Protein 4OTK (pdb70)

CATH classification: 3.20.20.100

GO terms:
  GO:0005886 plasma membrane (C, HDA)

Solvent-accessible surface area: 11216 Å² total; per-residue (Å²): 127,71,34,16,82,65,50,88,6,61,44,152,71,78,0,16,20,0,0,0,5,0,16,136,16,58,74,84,86,0,52,151,2,0,39,14,0,7,144,64,4,0,27,0,0,3,0,0,104,41,52,63,2,3,45,1,0,9,110,3,15,90,88,38,79,29,55,51,120,107,6,10,0,0,0,2,1,1,6,71,21,3,14,105,84,120,0,22,90,13,0,105,43,1,15,118,90,2,67,27,130,16,0,16,0,1,0,0,17,15,0,0,50,95,59,54,101,18,35,84,0,0,17,0,0,34,81,1,75,68,102,36,40,0,84,0,2,0,0,1,7,1,33,28,59,14,0,70,59,0,44,99,122,27,176,25,38,0,2,0,0,5,3,4,0,0,0,23,18,16,28,60,149,30,41,123,20,0,71,152,48,85,6,16,10,0,0,30,1,0,33,0,78,28,143,2,66,116,28,106,40,0,49,71,7,4,88,123,45,129,54,44,35,12,12,0,0,0,34,4,0,20,52,52,52,3,0,0,5,3,64,4,6,144,66,131,94,2,54,24,10,9,69,0,71,96,27,112,4,48,76,120,34,33,105,42,0,30,64,31,73,98,52,36,96,24,85,88,58,14,115,88,51,47,27,77

Secondary structure (DSSP, 8-state):
--SS-EEE-TTS-EEESEEEE-TT--HHHHHHHHHHHHHTT--EEE--GGGT-HHHHHHHHHHS---GGG-EEEEEE-GGG-SHHHHHHHHHHHHHHHT-S-EEEEEES---TTT--HHHHHHHHHHHHHTTSEEEEEEES--HHHHHHHHHHHS---SEEEEE-BTTB--HHHHHHHHHTTPEEEEE-TTGGGTTTT-HHHHHHHHHHT--HHHHHHHHHHHTT-EEEEES--HHHHHHHH--SS----HHHHHHHHTT------S--TTT----

B-factor: mean 22.07, std 9.58, range [9.58, 72.37]

Nearest PDB structures (foldseek):
  4otk-assembly1_A  TM=1.004E+00  e=1.786E-56  Mycobacterium tuberculosis
  2wzm-assembly2_B  TM=9.881E-01  e=1.096E-42  Mycolicibacterium smegmatis MC2 155
  2wzt-assembly1_B  TM=9.844E-01  e=6.569E-40  Mycolicibacterium smegmatis MC2 155
  3wbx-assembly2_B  TM=9.662E-01  e=3.160E-32  Gluconobacter oxydans 621H
  3o0k-assembly1_A  TM=9.705E-01  e=2.990E-31  Brucella abortus 2308

Structure (mmCIF, N/CA/C/O backbone):
data_4OTK
#
_entry.id   4OTK
#
_cell.length_a   86.270
_cell.length_b   86.270
_cell.length_c   86.290
_cell.angle_alpha   90.00
_cell.angle_beta   90.00
_cell.angle_gamma   120.00
#
_symmetry.space_group_name_H-M   'P 32 2 1'
#
loop_
_entity.id
_entity.type
_entity.pdbx_description
1 polymer 'Mycobacterial Enzyme Rv2971'
2 non-polymer 'MALONATE ION'
3 non-polymer 'CHLORIDE ION'
4 water water
#
loop_
_atom_site.group_PDB
_atom_site.id
_atom_site.type_symbol
_atom_site.label_atom_id
_atom_site.label_alt_id
_atom_site.label_comp_id
_atom_site.label_asym_id
_atom_site.label_entity_id
_atom_site.label_seq_id
_atom_site.pdbx_PDB_ins_code
_atom_site.Cartn_x
_atom_site.Cartn_y
_atom_site.Cartn_z
_atom_site.occupancy
_atom_site.B_iso_or_equiv
_atom_site.auth_seq_id
_atom_site.auth_comp_id
_atom_site.auth_asym_id
_atom_site.auth_atom_id
_atom_site.pdbx_PDB_model_num
ATOM 1 N N . ALA A 1 43 ? 51.585 -12.757 -17.851 1.00 50.29 7 ALA A N 1
ATOM 2 C CA . ALA A 1 43 ? 51.146 -11.494 -18.433 1.00 48.50 7 ALA A CA 1
ATOM 3 C C . ALA A 1 43 ? 49.937 -10.938 -17.684 1.00 40.06 7 ALA A C 1
ATOM 4 O O . ALA A 1 43 ? 49.088 -11.695 -17.205 1.00 35.33 7 ALA A O 1
ATOM 6 N N . ALA A 1 44 ? 49.869 -9.612 -17.598 1.00 45.04 8 ALA A N 1
ATOM 7 C CA . ALA A 1 44 ? 48.825 -8.919 -16.846 1.00 32.46 8 ALA A CA 1
ATOM 8 C C . ALA A 1 44 ? 47.441 -9.114 -17.466 1.00 33.86 8 ALA A C 1
ATOM 9 O O . ALA A 1 44 ? 47.302 -9.185 -18.684 1.00 36.66 8 ALA A O 1
ATOM 11 N N . ALA A 1 45 ? 46.417 -9.179 -16.619 1.00 29.62 9 ALA A N 1
ATOM 12 C CA . ALA A 1 45 ? 45.068 -9.523 -17.069 1.00 33.85 9 ALA A CA 1
ATOM 13 C C . ALA A 1 45 ? 44.125 -8.321 -17.144 1.00 36.39 9 ALA A C 1
ATOM 14 O O . ALA A 1 45 ? 42.951 -8.470 -17.490 1.00 35.09 9 ALA A O 1
ATOM 16 N N . ALA A 1 46 ? 44.636 -7.137 -16.817 1.00 27.33 10 ALA A N 1
ATOM 17 C CA . ALA A 1 46 ? 43.839 -5.917 -16.851 1.00 20.56 10 ALA A CA 1
ATOM 18 C C . ALA A 1 46 ? 44.690 -4.752 -17.331 1.00 22.19 10 ALA A C 1
ATOM 19 O O . ALA A 1 46 ? 45.878 -4.682 -17.008 1.00 25.39 10 ALA A O 1
ATOM 21 N N . PRO A 1 47 ? 44.081 -3.820 -18.076 1.00 21.13 11 PRO A N 1
ATOM 22 C CA . PRO A 1 47 ? 44.802 -2.608 -18.476 1.00 24.64 11 PRO A CA 1
ATOM 23 C C . PRO A 1 47 ? 45.017 -1.687 -17.288 1.00 22.02 11 PRO A C 1
ATOM 24 O O . PRO A 1 47 ? 44.502 -1.939 -16.195 1.00 21.34 11 PRO A O 1
ATOM 28 N N . SER A 1 48 ? 45.782 -0.625 -17.505 1.00 25.59 12 SER A N 1
ATOM 29 C CA . SER A 1 48 ? 46.085 0.317 -16.437 1.00 21.38 12 SER A CA 1
ATOM 30 C C . SER A 1 48 ? 45.571 1.710 -16.772 1.00 22.32 12 SER A C 1
ATOM 31 O O . SER A 1 48 ? 45.361 2.047 -17.942 1.00 27.82 12 SER A O 1
ATOM 34 N N . ILE A 1 49 ? 45.370 2.507 -15.733 1.00 24.57 13 ILE A N 1
ATOM 35 C CA . ILE A 1 49 ? 44.982 3.904 -15.867 1.00 22.92 13 ILE A CA 1
ATOM 36 C C . ILE A 1 49 ? 46.157 4.748 -15.369 1.00 22.52 13 ILE A C 1
ATOM 37 O O . ILE A 1 49 ? 46.923 4.304 -14.511 1.00 26.39 13 ILE A O 1
ATOM 42 N N . THR A 1 50 ? 46.314 5.951 -15.910 1.00 23.47 14 THR A N 1
ATOM 43 C CA . THR A 1 50 ? 47.428 6.809 -15.512 1.00 20.61 14 THR A CA 1
ATOM 44 C C . THR A 1 50 ? 47.000 7.784 -14.422 1.00 22.73 14 THR A C 1
ATOM 45 O O . THR A 1 50 ? 45.991 8.469 -14.560 1.00 25.55 14 THR A O 1
ATOM 49 N N . LEU A 1 51 ? 47.770 7.827 -13.334 1.00 18.62 15 LEU A N 1
ATOM 50 C CA . LEU A 1 51 ? 47.471 8.702 -12.200 1.00 19.01 15 LEU A CA 1
ATOM 51 C C . LEU A 1 51 ? 48.003 10.108 -12.445 1.00 18.76 15 LEU A C 1
ATOM 52 O O . LEU A 1 51 ? 48.785 10.334 -13.376 1.00 23.23 15 LEU A O 1
ATOM 57 N N . ASN A 1 52 ? 47.596 11.056 -11.604 1.00 18.96 16 ASN A N 1
ATOM 58 C CA . ASN A 1 52 ? 48.013 12.443 -11.801 1.00 20.61 16 ASN A CA 1
ATOM 59 C C . ASN A 1 52 ? 49.487 12.707 -11.467 1.00 25.34 16 ASN A C 1
ATOM 60 O O . ASN A 1 52 ? 49.993 13.801 -11.733 1.00 25.68 16 ASN A O 1
ATOM 65 N N . ASP A 1 53 ? 50.181 11.710 -10.920 1.00 20.31 17 ASP A N 1
ATOM 66 C CA . ASP A 1 53 ? 51.630 11.811 -10.712 1.00 21.32 17 ASP A CA 1
ATOM 67 C C . ASP A 1 53 ? 52.419 11.017 -11.759 1.00 24.50 17 ASP A C 1
ATOM 68 O O . ASP A 1 53 ? 53.619 10.787 -11.598 1.00 25.88 17 ASP A O 1
ATOM 73 N N . GLU A 1 54 ? 51.713 10.601 -12.811 1.00 22.12 18 GLU A N 1
ATOM 74 C CA . GLU A 1 54 ? 52.247 9.876 -13.973 1.00 24.20 18 GLU A CA 1
ATOM 75 C C . GLU A 1 54 ? 52.547 8.391 -13.727 1.00 23.90 18 GLU A C 1
ATOM 76 O O . GLU A 1 54 ? 52.931 7.675 -14.661 1.00 24.96 18 GLU A O 1
ATOM 82 N N . HIS A 1 55 ? 52.353 7.909 -12.499 1.00 23.08 19 HIS A N 1
ATOM 83 C CA . HIS A 1 55 ? 52.402 6.469 -12.273 1.00 20.75 19 HIS A CA 1
ATOM 84 C C . HIS A 1 55 ? 51.169 5.814 -12.888 1.00 22.64 19 HIS A C 1
ATOM 85 O O . HIS A 1 55 ? 50.150 6.473 -13.103 1.00 24.41 19 HIS A O 1
ATOM 92 N N . THR A 1 56 ? 51.265 4.524 -13.195 1.00 20.35 20 THR A N 1
ATOM 93 C CA . THR A 1 56 ? 50.128 3.799 -13.754 1.00 18.45 20 THR A CA 1
ATOM 94 C C . THR A 1 56 ? 49.611 2.775 -12.746 1.00 20.70 20 THR A C 1
ATOM 95 O O . THR A 1 56 ? 50.370 2.264 -11.923 1.00 20.04 20 THR A O 1
ATOM 99 N N . MET A 1 57 ? 48.314 2.482 -12.815 1.00 18.33 21 MET A N 1
ATOM 100 C CA . MET A 1 57 ? 47.669 1.578 -11.859 1.00 15.58 21 MET A CA 1
ATOM 101 C C . MET A 1 57 ? 46.701 0.667 -12.588 1.00 16.65 21 MET A C 1
ATOM 102 O O . MET A 1 57 ? 45.896 1.146 -13.374 1.00 18.65 21 MET A O 1
ATOM 107 N N . PRO A 1 58 ? 46.760 -0.645 -12.320 1.00 16.11 22 PRO A N 1
ATOM 108 C CA . PRO A 1 58 ? 45.792 -1.555 -12.950 1.00 17.27 22 PRO A CA 1
ATOM 109 C C . PRO A 1 58 ? 44.350 -1.174 -12.604 1.00 17.24 22 PRO A C 1
ATOM 110 O O . PRO A 1 58 ? 44.069 -0.824 -11.458 1.00 17.03 22 PRO A O 1
ATOM 114 N N . VAL A 1 59 ? 43.447 -1.255 -13.577 1.00 17.74 23 VAL A N 1
ATOM 115 C CA A VAL A 1 59 ? 42.069 -0.826 -13.389 0.19 17.65 23 VAL A CA 1
ATOM 116 C CA B VAL A 1 59 ? 42.069 -0.819 -13.357 0.81 16.79 23 VAL A CA 1
ATOM 117 C C . VAL A 1 59 ? 41.254 -1.852 -12.596 1.00 18.15 23 VAL A C 1
ATOM 118 O O . VAL A 1 59 ? 40.140 -1.572 -12.172 1.00 18.39 23 VAL A O 1
ATOM 125 N N . LEU A 1 60 ? 41.817 -3.045 -12.410 1.00 15.06 24 LEU A N 1
ATOM 126 C CA . LEU A 1 60 ? 41.138 -4.094 -11.654 1.00 14.15 24 LEU A CA 1
ATOM 127 C C . LEU A 1 60 ? 42.156 -4.799 -10.789 1.00 16.14 24 LEU A C 1
ATOM 128 O O . LEU A 1 60 ? 43.251 -5.117 -11.260 1.00 17.09 24 LEU A O 1
ATOM 133 N N . GLY A 1 61 ? 41.795 -5.057 -9.535 1.00 15.42 25 GLY A N 1
ATOM 134 C CA . GLY A 1 61 ? 42.715 -5.694 -8.609 1.00 15.03 25 GLY A CA 1
ATOM 135 C C . GLY A 1 61 ? 41.990 -6.480 -7.537 1.00 15.34 25 GLY A C 1
ATOM 136 O O . GLY A 1 61 ? 40.767 -6.541 -7.531 1.00 15.39 25 GLY A O 1
ATOM 137 N N . LEU A 1 62 ? 42.760 -7.063 -6.622 1.00 12.92 26 LEU A N 1
ATOM 138 C CA . LEU A 1 62 ? 42.222 -7.895 -5.552 1.00 12.73 26 LEU A CA 1
ATOM 139 C C . LEU A 1 62 ? 42.369 -7.226 -4.202 1.00 13.52 26 LEU A C 1
ATOM 140 O O . LEU A 1 62 ? 43.482 -6.862 -3.832 1.00 14.08 26 LEU A O 1
ATOM 145 N N . GLY A 1 63 ? 41.270 -7.085 -3.459 1.00 13.77 27 GLY A N 1
ATOM 146 C CA . GLY A 1 63 ? 41.350 -6.634 -2.072 1.00 13.36 27 GLY A CA 1
ATOM 147 C C . GLY A 1 63 ? 41.309 -7.834 -1.151 1.00 14.02 27 GLY A C 1
ATOM 148 O O . GLY A 1 63 ? 40.741 -8.862 -1.518 1.00 13.01 27 GLY A O 1
ATOM 149 N N . VAL A 1 64 ? 41.909 -7.721 0.034 1.00 13.31 28 VAL A N 1
ATOM 150 C CA . VAL A 1 64 ? 41.913 -8.849 0.969 1.00 11.02 28 VAL A CA 1
ATOM 151 C C . VAL A 1 64 ? 41.298 -8.500 2.333 1.00 12.06 28 VAL A C 1
ATOM 152 O O . VAL A 1 64 ? 41.653 -9.099 3.355 1.00 13.64 28 VAL A O 1
ATOM 156 N N . ALA A 1 65 ? 40.353 -7.562 2.350 1.00 12.49 29 ALA A N 1
ATOM 157 C CA . ALA A 1 65 ? 39.626 -7.267 3.588 1.00 13.45 29 ALA A CA 1
ATOM 158 C C . ALA A 1 65 ? 38.998 -8.523 4.206 1.00 15.51 29 ALA A C 1
ATOM 159 O O . ALA A 1 65 ? 38.401 -9.359 3.512 1.00 14.28 29 ALA A O 1
ATOM 161 N N . GLU A 1 66 ? 39.129 -8.626 5.526 1.00 13.78 30 GLU A N 1
ATOM 162 C CA . GLU A 1 66 ? 38.475 -9.654 6.341 1.00 13.10 30 GLU A CA 1
ATOM 163 C C . GLU A 1 66 ? 38.848 -11.096 5.999 1.00 16.91 30 GLU A C 1
ATOM 164 O O . GLU A 1 66 ? 38.143 -12.022 6.392 1.00 22.58 30 GLU A O 1
ATOM 170 N N . LEU A 1 67 ? 39.966 -11.288 5.305 1.00 15.20 31 LEU A N 1
ATOM 171 C CA . LEU A 1 67 ? 40.477 -12.631 5.062 1.00 15.33 31 LEU A CA 1
ATOM 172 C C . LEU A 1 67 ? 41.474 -13.043 6.137 1.00 19.30 31 LEU A C 1
ATOM 173 O O . LEU A 1 67 ? 42.317 -12.238 6.553 1.00 16.56 31 LEU A O 1
ATOM 178 N N . SER A 1 68 ? 41.391 -14.300 6.561 1.00 16.12 32 SER A N 1
ATOM 179 C CA . SER A 1 68 ? 42.378 -14.862 7.490 1.00 15.70 32 SER A CA 1
ATOM 180 C C . SER A 1 68 ? 43.751 -14.889 6.833 1.00 16.57 32 SER A C 1
ATOM 181 O O . SER A 1 68 ? 43.871 -14.681 5.628 1.00 15.01 32 SER A O 1
ATOM 184 N N . ASP A 1 69 ? 44.795 -15.142 7.612 1.00 15.54 33 ASP A N 1
ATOM 185 C CA . ASP A 1 69 ? 46.126 -15.204 7.016 1.00 14.78 33 ASP A CA 1
ATOM 186 C C . ASP A 1 69 ? 46.211 -16.258 5.908 1.00 16.31 33 ASP A C 1
ATOM 187 O O . ASP A 1 69 ? 46.710 -15.962 4.824 1.00 16.17 33 ASP A O 1
ATOM 192 N N . ASP A 1 70 ? 45.719 -17.469 6.170 1.00 16.08 34 ASP A N 1
ATOM 193 C CA A ASP A 1 70 ? 45.766 -18.540 5.173 0.53 16.40 34 ASP A CA 1
ATOM 194 C CA B ASP A 1 70 ? 45.770 -18.537 5.173 0.47 16.48 34 ASP A CA 1
ATOM 195 C C . ASP A 1 70 ? 44.915 -18.193 3.953 1.00 16.97 34 ASP A C 1
ATOM 196 O O . ASP A 1 70 ? 45.319 -18.435 2.813 1.00 16.52 34 ASP A O 1
ATOM 205 N N . GLU A 1 71 ? 43.734 -17.628 4.196 1.00 14.85 35 GLU A N 1
ATOM 206 C CA . GLU A 1 71 ? 42.848 -17.206 3.114 1.00 14.76 35 GLU A CA 1
ATOM 207 C C . GLU A 1 71 ? 43.505 -16.135 2.261 1.00 16.94 35 GLU A C 1
ATOM 208 O O . GLU A 1 71 ? 43.401 -16.140 1.028 1.00 15.45 35 GLU A O 1
ATOM 214 N N . THR A 1 72 ? 44.191 -15.213 2.924 1.00 12.97 36 THR A N 1
ATOM 215 C CA . THR A 1 72 ? 44.868 -14.116 2.238 1.00 13.96 36 THR A CA 1
ATOM 216 C C . THR A 1 72 ? 45.955 -14.640 1.311 1.00 14.06 36 THR A C 1
ATOM 217 O O . THR A 1 72 ? 46.033 -14.241 0.142 1.00 15.22 36 THR A O 1
ATOM 221 N N . GLU A 1 73 ? 46.808 -15.518 1.826 1.00 14.22 37 GLU A N 1
ATOM 222 C CA . GLU A 1 73 ? 47.853 -16.093 0.984 1.00 15.94 37 GLU A CA 1
ATOM 223 C C . GLU A 1 73 ? 47.248 -16.793 -0.221 1.00 16.60 37 GLU A C 1
ATOM 224 O O . GLU A 1 73 ? 47.721 -16.634 -1.338 1.00 16.54 37 GLU A O 1
ATOM 230 N N . ARG A 1 74 ? 46.204 -17.584 0.009 1.00 14.80 38 ARG A N 1
ATOM 231 C CA . ARG A 1 74 ? 45.605 -18.349 -1.078 1.00 14.48 38 ARG A CA 1
ATOM 232 C C . ARG A 1 74 ? 44.923 -17.458 -2.113 1.00 17.34 38 ARG A C 1
ATOM 233 O O . ARG A 1 74 ? 45.007 -17.718 -3.320 1.00 16.64 38 ARG A O 1
ATOM 241 N N . ALA A 1 75 ? 44.242 -16.416 -1.646 1.00 13.10 39 ALA A N 1
ATOM 242 C CA . ALA A 1 75 ? 43.559 -15.503 -2.558 1.00 12.38 39 ALA A CA 1
ATOM 243 C C . ALA A 1 75 ? 44.556 -14.720 -3.408 1.00 13.86 39 ALA A C 1
ATOM 244 O O . ALA A 1 75 ? 44.360 -14.558 -4.615 1.00 15.70 39 ALA A O 1
ATOM 246 N N . VAL A 1 76 ? 45.614 -14.213 -2.777 1.00 14.53 40 VAL A N 1
ATOM 247 C CA . VAL A 1 76 ? 46.627 -13.462 -3.513 1.00 15.09 40 VAL A CA 1
ATOM 248 C C . VAL A 1 76 ? 47.339 -14.363 -4.520 1.00 15.16 40 VAL A C 1
ATOM 249 O O . VAL A 1 76 ? 47.517 -13.994 -5.682 1.00 16.58 40 VAL A O 1
ATOM 253 N N . SER A 1 77 ? 47.725 -15.562 -4.093 1.00 14.24 41 SER A N 1
ATOM 254 C CA A SER A 1 77 ? 48.393 -16.487 -4.994 0.58 16.21 41 SER A CA 1
ATOM 255 C CA B SER A 1 77 ? 48.387 -16.506 -4.985 0.42 16.71 41 SER A CA 1
ATOM 256 C C . SER A 1 77 ? 47.530 -16.809 -6.209 1.00 17.35 41 SER A C 1
ATOM 257 O O . SER A 1 77 ? 48.015 -16.795 -7.341 1.00 18.50 41 SER A O 1
ATOM 262 N N . ALA A 1 78 ? 46.253 -17.088 -5.973 1.00 13.39 42 ALA A N 1
ATOM 263 C CA . ALA A 1 78 ? 45.326 -17.409 -7.058 1.00 13.84 42 ALA A CA 1
ATOM 264 C C . ALA A 1 78 ? 45.172 -16.241 -8.030 1.00 18.55 42 ALA A C 1
ATOM 265 O O . ALA A 1 78 ? 45.131 -16.431 -9.251 1.00 20.28 42 ALA A O 1
ATOM 267 N N . ALA A 1 79 ? 45.087 -15.033 -7.481 1.00 16.01 43 ALA A N 1
ATOM 268 C CA . ALA A 1 79 ? 44.916 -13.841 -8.302 1.00 15.43 43 ALA A CA 1
ATOM 269 C C . ALA A 1 79 ? 46.148 -13.596 -9.164 1.00 17.23 43 ALA A C 1
ATOM 270 O O . ALA A 1 79 ? 46.032 -13.336 -10.358 1.00 17.66 43 ALA A O 1
ATOM 272 N N . LEU A 1 80 ? 47.326 -13.669 -8.555 1.00 17.36 44 LEU A N 1
ATOM 273 C CA . LEU A 1 80 ? 48.559 -13.432 -9.304 1.00 17.57 44 LEU A CA 1
ATOM 274 C C . LEU A 1 80 ? 48.712 -14.453 -10.426 1.00 21.21 44 LEU A C 1
ATOM 275 O O . LEU A 1 80 ? 49.189 -14.117 -11.512 1.00 20.04 44 LEU A O 1
ATOM 280 N N . GLU A 1 81 ? 48.290 -15.690 -10.164 1.00 17.62 45 GLU A N 1
ATOM 281 C CA . GLU A 1 81 ? 48.390 -16.764 -11.146 1.00 18.02 45 GLU A CA 1
ATOM 282 C C . GLU A 1 81 ? 47.572 -16.509 -12.403 1.00 25.70 45 GLU A C 1
ATOM 283 O O . GLU A 1 81 ? 47.960 -16.958 -13.484 1.00 29.69 45 GLU A O 1
ATOM 289 N N . ILE A 1 82 ? 46.444 -15.809 -12.290 1.00 21.33 46 ILE A N 1
ATOM 290 C CA . ILE A 1 82 ? 45.642 -15.575 -13.489 1.00 21.58 46 ILE A CA 1
ATOM 291 C C . ILE A 1 82 ? 45.852 -14.177 -14.061 1.00 23.55 46 ILE A C 1
ATOM 292 O O . ILE A 1 82 ? 45.149 -13.770 -14.982 1.00 24.85 46 ILE A O 1
ATOM 297 N N . GLY A 1 83 ? 46.834 -13.456 -13.528 1.00 18.53 47 GLY A N 1
ATOM 298 C CA . GLY A 1 83 ? 47.287 -12.227 -14.161 1.00 21.42 47 GLY A CA 1
ATOM 299 C C . GLY A 1 83 ? 46.917 -10.946 -13.444 1.00 20.52 47 GLY A C 1
ATOM 300 O O . GLY A 1 83 ? 47.205 -9.849 -13.935 1.00 20.21 47 GLY A O 1
ATOM 301 N N . CYS A 1 84 ? 46.269 -11.070 -12.292 1.00 16.53 48 CYS A N 1
ATOM 302 C CA . CYS A 1 84 ? 46.001 -9.902 -11.463 1.00 13.39 48 CYS A CA 1
ATOM 303 C C . CYS A 1 84 ? 47.331 -9.327 -11.002 1.00 18.53 48 CYS A C 1
ATOM 304 O O . CYS A 1 84 ? 48.235 -10.075 -10.616 1.00 18.79 48 CYS A O 1
ATOM 307 N N . ARG A 1 85 ? 47.468 -8.007 -11.059 1.00 17.47 49 ARG A N 1
ATOM 308 C CA . ARG A 1 85 ? 48.715 -7.388 -10.626 1.00 15.31 49 ARG A CA 1
ATOM 309 C C . ARG A 1 85 ? 48.537 -6.291 -9.579 1.00 20.65 49 ARG A C 1
ATOM 310 O O . ARG A 1 85 ? 49.525 -5.695 -9.152 1.00 25.04 49 ARG A O 1
ATOM 318 N N . LEU A 1 86 ? 47.301 -6.009 -9.171 1.00 15.83 50 LEU A N 1
ATOM 319 C CA . LEU A 1 86 ? 47.091 -5.072 -8.062 1.00 15.42 50 LEU A CA 1
ATOM 320 C C . LEU A 1 86 ? 46.571 -5.824 -6.854 1.00 14.80 50 LEU A C 1
ATOM 321 O O . LEU A 1 86 ? 45.603 -6.578 -6.941 1.00 15.86 50 LEU A O 1
ATOM 326 N N . ILE A 1 87 ? 47.230 -5.611 -5.723 1.00 12.52 51 ILE A N 1
ATOM 327 C CA . ILE A 1 87 ? 46.833 -6.227 -4.457 1.00 11.23 51 ILE A CA 1
ATOM 328 C C . ILE A 1 87 ? 46.589 -5.118 -3.464 1.00 13.25 51 ILE A C 1
ATOM 329 O O . ILE A 1 87 ? 47.447 -4.248 -3.301 1.00 13.93 51 ILE A O 1
ATOM 334 N N . ASP A 1 88 ? 45.439 -5.170 -2.790 1.00 12.09 52 ASP A N 1
ATOM 335 C CA . ASP A 1 88 ? 44.992 -4.082 -1.931 1.00 12.69 52 ASP A CA 1
ATOM 336 C C . ASP A 1 88 ? 44.790 -4.608 -0.511 1.00 13.36 52 ASP A C 1
ATOM 337 O O . ASP A 1 88 ? 43.941 -5.470 -0.285 1.00 13.62 52 ASP A O 1
ATOM 342 N N . THR A 1 89 ? 45.599 -4.118 0.432 1.00 11.41 53 THR A N 1
ATOM 343 C CA . THR A 1 89 ? 45.516 -4.560 1.827 1.00 12.17 53 THR A CA 1
ATOM 344 C C . THR A 1 89 ? 45.484 -3.313 2.728 1.00 12.27 53 THR A C 1
ATOM 345 O O . THR A 1 89 ? 45.214 -2.216 2.249 1.00 11.92 53 THR A O 1
ATOM 349 N N . ALA A 1 90 ? 45.712 -3.488 4.025 1.00 11.57 54 ALA A N 1
ATOM 350 C CA . ALA A 1 90 ? 45.620 -2.373 4.967 1.00 12.06 54 ALA A CA 1
ATOM 351 C C . ALA A 1 90 ? 46.210 -2.786 6.285 1.00 11.20 54 ALA A C 1
ATOM 352 O O . ALA A 1 90 ? 46.177 -3.969 6.620 1.00 11.85 54 ALA A O 1
ATOM 354 N N . TYR A 1 91 ? 46.702 -1.817 7.057 1.00 10.97 55 TYR A N 1
ATOM 355 C CA . TYR A 1 91 ? 47.036 -2.103 8.458 1.00 10.96 55 TYR A CA 1
ATOM 356 C C . TYR A 1 91 ? 45.860 -2.840 9.114 1.00 10.31 55 TYR A C 1
ATOM 357 O O . TYR A 1 91 ? 46.030 -3.858 9.799 1.00 11.42 55 TYR A O 1
ATOM 366 N N . ALA A 1 92 ? 44.654 -2.320 8.897 1.00 11.44 56 ALA A N 1
ATOM 367 C CA . ALA A 1 92 ? 43.494 -2.767 9.671 1.00 12.82 56 ALA A CA 1
ATOM 368 C C . ALA A 1 92 ? 43.057 -4.196 9.388 1.00 12.58 56 ALA A C 1
ATOM 369 O O . ALA A 1 92 ? 42.337 -4.781 10.201 1.00 13.87 56 ALA A O 1
ATOM 371 N N . TYR A 1 93 ? 43.473 -4.757 8.255 1.00 11.73 57 TYR A N 1
ATOM 372 C CA . TYR A 1 93 ? 43.035 -6.108 7.892 1.00 10.64 57 TYR A CA 1
ATOM 373 C C . TYR A 1 93 ? 43.861 -7.158 8.624 1.00 10.34 57 TYR A C 1
ATOM 374 O O . TYR A 1 93 ? 43.481 -8.335 8.660 1.00 13.38 57 TYR A O 1
ATOM 383 N N . GLY A 1 94 ? 44.987 -6.741 9.197 1.00 11.96 58 GLY A N 1
ATOM 384 C CA . GLY A 1 94 ? 45.816 -7.657 9.962 1.00 13.98 58 GLY A CA 1
ATOM 385 C C . GLY A 1 94 ? 46.527 -8.702 9.125 1.00 12.17 58 GLY A C 1
ATOM 386 O O . GLY A 1 94 ? 47.019 -9.699 9.674 1.00 15.45 58 GLY A O 1
ATOM 387 N N . ASN A 1 95 ? 46.601 -8.490 7.815 1.00 11.74 59 ASN A N 1
ATOM 388 C CA . ASN A 1 95 ? 47.115 -9.549 6.953 1.00 12.49 59 ASN A CA 1
ATOM 389 C C . ASN A 1 95 ? 48.209 -9.126 5.982 1.00 13.98 59 ASN A C 1
ATOM 390 O O . ASN A 1 95 ? 48.493 -9.830 5.012 1.00 13.66 59 ASN A O 1
ATOM 395 N N . GLU A 1 96 ? 48.868 -8.005 6.263 1.00 12.34 60 GLU A N 1
ATOM 396 C CA . GLU A 1 96 ? 49.978 -7.588 5.406 1.00 11.54 60 GLU A CA 1
ATOM 397 C C . GLU A 1 96 ? 51.103 -8.623 5.349 1.00 13.40 60 GLU A C 1
ATOM 398 O O . GLU A 1 96 ? 51.690 -8.821 4.287 1.00 13.97 60 GLU A O 1
ATOM 404 N N . ALA A 1 97 ? 51.429 -9.273 6.464 1.00 13.98 61 ALA A N 1
ATOM 405 C CA . ALA A 1 97 ? 52.493 -10.279 6.399 1.00 13.34 61 ALA A CA 1
ATOM 406 C C . ALA A 1 97 ? 52.106 -11.441 5.483 1.00 16.99 61 ALA A C 1
ATOM 407 O O . ALA A 1 97 ? 52.957 -11.975 4.764 1.00 16.50 61 ALA A O 1
ATOM 409 N N . ALA A 1 98 ? 50.836 -11.837 5.513 1.00 14.49 62 ALA A N 1
ATOM 410 C CA . ALA A 1 98 ? 50.373 -12.909 4.645 1.00 14.25 62 ALA A CA 1
ATOM 411 C C . ALA A 1 98 ? 50.426 -12.485 3.172 1.00 15.54 62 ALA A C 1
ATOM 412 O O . ALA A 1 98 ? 50.827 -13.274 2.308 1.00 17.00 62 ALA A O 1
ATOM 414 N N . VAL A 1 99 ? 50.022 -11.252 2.878 1.00 13.63 63 VAL A N 1
ATOM 415 C CA . VAL A 1 99 ? 50.202 -10.696 1.529 1.00 12.64 63 VAL A CA 1
ATOM 416 C C . VAL A 1 99 ? 51.668 -10.766 1.115 1.00 17.82 63 VAL A C 1
ATOM 417 O O . VAL A 1 99 ? 51.996 -11.178 -0.003 1.00 18.74 63 VAL A O 1
ATOM 421 N N . GLY A 1 100 ? 52.545 -10.372 2.030 1.00 15.00 64 GLY A N 1
ATOM 422 C CA . GLY A 1 100 ? 53.975 -10.397 1.766 1.00 16.37 64 GLY A CA 1
ATOM 423 C C . GLY A 1 100 ? 54.477 -11.788 1.425 1.00 18.71 64 GLY A C 1
ATOM 424 O O . GLY A 1 100 ? 55.294 -11.950 0.519 1.00 18.99 64 GLY A O 1
ATOM 425 N N . ARG A 1 101 ? 54.001 -12.792 2.153 1.00 17.79 65 ARG A N 1
ATOM 426 C CA . ARG A 1 101 ? 54.412 -14.169 1.885 1.00 18.18 65 ARG A CA 1
ATOM 427 C C . ARG A 1 101 ? 53.980 -14.600 0.487 1.00 17.09 65 ARG A C 1
ATOM 428 O O . ARG A 1 101 ? 54.743 -15.247 -0.233 1.00 20.25 65 ARG A O 1
ATOM 436 N N . ALA A 1 102 ? 52.757 -14.244 0.102 1.00 16.74 66 ALA A N 1
ATOM 437 C CA . ALA A 1 102 ? 52.245 -14.675 -1.197 1.00 17.30 66 ALA A CA 1
ATOM 438 C C . ALA A 1 102 ? 53.000 -13.978 -2.319 1.00 19.01 66 ALA A C 1
ATOM 439 O O . ALA A 1 102 ? 53.300 -14.585 -3.344 1.00 18.19 66 ALA A O 1
ATOM 441 N N . ILE A 1 103 ? 53.311 -12.701 -2.121 1.00 18.67 67 ILE A N 1
ATOM 442 C CA . ILE A 1 103 ? 54.091 -11.976 -3.120 1.00 18.24 67 ILE A CA 1
ATOM 443 C C . ILE A 1 103 ? 55.467 -12.613 -3.271 1.00 19.99 67 ILE A C 1
ATOM 444 O O . ILE A 1 103 ? 55.937 -12.844 -4.391 1.00 23.22 67 ILE A O 1
ATOM 449 N N . ALA A 1 104 ? 56.100 -12.927 -2.147 1.00 19.25 68 ALA A N 1
ATOM 450 C CA . ALA A 1 104 ? 57.451 -13.488 -2.163 1.00 18.86 68 ALA A CA 1
ATOM 451 C C . ALA A 1 104 ? 57.512 -14.835 -2.883 1.00 22.82 68 ALA A C 1
ATOM 452 O O . ALA A 1 104 ? 58.539 -15.189 -3.470 1.00 26.31 68 ALA A O 1
ATOM 454 N N . ALA A 1 105 ? 56.409 -15.575 -2.838 1.00 19.87 69 ALA A N 1
ATOM 455 C CA . ALA A 1 105 ? 56.339 -16.919 -3.416 1.00 19.12 69 ALA A CA 1
ATOM 456 C C . ALA A 1 105 ? 55.885 -16.934 -4.876 1.00 23.82 69 ALA A C 1
ATOM 457 O O . ALA A 1 105 ? 55.945 -17.972 -5.544 1.00 26.83 69 ALA A O 1
ATOM 459 N N . SER A 1 106 ? 55.445 -15.785 -5.373 1.00 21.22 70 SER A N 1
ATOM 460 C CA . SER A 1 106 ? 54.705 -15.728 -6.628 1.00 21.94 70 SER A CA 1
ATOM 461 C C . SER A 1 106 ? 55.565 -15.805 -7.881 1.00 26.82 70 SER A C 1
ATOM 462 O O . SER A 1 106 ? 55.073 -16.167 -8.950 1.00 30.36 70 SER A O 1
ATOM 465 N N . GLY A 1 107 ? 56.832 -15.433 -7.762 1.00 26.32 71 GLY A N 1
ATOM 466 C CA . GLY A 1 107 ? 57.694 -15.379 -8.926 1.00 29.51 71 GLY A CA 1
ATOM 467 C C . GLY A 1 107 ? 57.418 -14.194 -9.838 1.00 30.81 71 GLY A C 1
ATOM 468 O O . GLY A 1 107 ? 58.054 -14.049 -10.880 1.00 33.32 71 GLY A O 1
ATOM 469 N N . VAL A 1 108 ? 56.468 -13.345 -9.462 1.00 26.92 72 VAL A N 1
ATOM 470 C CA . VAL A 1 108 ? 56.195 -12.140 -10.239 1.00 24.70 72 VAL A CA 1
ATOM 471 C C . VAL A 1 108 ? 57.162 -11.028 -9.842 1.00 24.66 72 VAL A C 1
ATOM 472 O O . VAL A 1 108 ? 57.313 -10.730 -8.655 1.00 28.51 72 VAL A O 1
ATOM 476 N N . ALA A 1 109 ? 57.820 -10.424 -10.834 1.00 24.26 73 ALA A N 1
ATOM 477 C CA . ALA A 1 109 ? 58.751 -9.319 -10.587 1.00 27.09 73 ALA A CA 1
ATOM 478 C C . ALA A 1 109 ? 58.080 -8.161 -9.850 1.00 23.72 73 ALA A C 1
ATOM 479 O O . ALA A 1 109 ? 56.949 -7.793 -10.172 1.00 23.96 73 ALA A O 1
ATOM 481 N N . ARG A 1 110 ? 58.784 -7.587 -8.874 1.00 22.43 74 ARG A N 1
ATOM 482 C CA . ARG A 1 110 ? 58.220 -6.521 -8.037 1.00 21.63 74 ARG A CA 1
ATOM 483 C C . ARG A 1 110 ? 57.700 -5.351 -8.858 1.00 21.63 74 ARG A C 1
ATOM 484 O O . ARG A 1 110 ? 56.638 -4.805 -8.558 1.00 21.69 74 ARG A O 1
ATOM 492 N N . GLU A 1 111 ? 58.443 -4.957 -9.890 1.00 24.11 75 GLU A N 1
ATOM 493 C CA . GLU A 1 111 ? 58.057 -3.774 -10.647 1.00 22.91 75 GLU A CA 1
ATOM 494 C C . GLU A 1 111 ? 56.800 -4.018 -11.488 1.00 23.88 75 GLU A C 1
ATOM 495 O O . GLU A 1 111 ? 56.216 -3.072 -12.011 1.00 25.46 75 GLU A O 1
ATOM 501 N N . GLU A 1 112 ? 56.378 -5.277 -11.604 1.00 23.02 76 GLU A N 1
ATOM 502 C CA . GLU A 1 112 ? 55.153 -5.602 -12.333 1.00 19.06 76 GLU A CA 1
ATOM 503 C C . GLU A 1 112 ? 53.936 -5.652 -11.421 1.00 19.22 76 GLU A C 1
ATOM 504 O O . GLU A 1 112 ? 52.810 -5.823 -11.887 1.00 20.81 76 GLU A O 1
ATOM 510 N N . LEU A 1 113 ? 54.171 -5.515 -10.123 1.00 19.24 77 LEU A N 1
ATOM 511 C CA . LEU A 1 113 ? 53.095 -5.565 -9.147 1.00 15.70 77 LEU A CA 1
ATOM 512 C C . LEU A 1 113 ? 52.723 -4.159 -8.696 1.00 17.01 77 LEU A C 1
ATOM 513 O O . LEU A 1 113 ? 53.582 -3.281 -8.617 1.00 19.01 77 LEU A O 1
ATOM 518 N N . PHE A 1 114 ? 51.443 -3.958 -8.394 1.00 16.11 78 PHE A N 1
ATOM 519 C CA . PHE A 1 114 ? 50.979 -2.711 -7.798 1.00 15.22 78 PHE A CA 1
ATOM 520 C C . PHE A 1 114 ? 50.411 -3.045 -6.420 1.00 14.97 78 PHE A C 1
ATOM 521 O O . PHE A 1 114 ? 49.358 -3.668 -6.323 1.00 15.52 78 PHE A O 1
ATOM 529 N N . VAL A 1 115 ? 51.124 -2.654 -5.365 1.00 13.02 79 VAL A N 1
ATOM 530 C CA . VAL A 1 115 ? 50.694 -2.963 -4.008 1.00 14.63 79 VAL A CA 1
ATOM 531 C C . VAL A 1 115 ? 50.169 -1.719 -3.310 1.00 13.89 79 VAL A C 1
ATOM 532 O O . VAL A 1 115 ? 50.856 -0.703 -3.215 1.00 13.26 79 VAL A O 1
ATOM 536 N N . THR A 1 116 ? 48.931 -1.814 -2.838 1.00 13.04 80 THR A N 1
ATOM 537 C CA . THR A 1 116 ? 48.298 -0.737 -2.088 1.00 12.62 80 THR A CA 1
ATOM 538 C C . THR A 1 116 ? 48.155 -1.131 -0.645 1.00 12.12 80 THR A C 1
ATOM 539 O O . THR A 1 116 ? 47.700 -2.228 -0.358 1.00 12.98 80 THR A O 1
ATOM 543 N N . THR A 1 117 ? 48.520 -0.250 0.278 1.00 12.04 81 THR A N 1
ATOM 544 C CA . THR A 1 117 ? 48.061 -0.478 1.642 1.00 11.97 81 THR A CA 1
ATOM 545 C C . THR A 1 117 ? 47.578 0.842 2.252 1.00 11.75 81 THR A C 1
ATOM 546 O O . THR A 1 117 ? 47.532 1.867 1.568 1.00 12.62 81 THR A O 1
ATOM 550 N N . LYS A 1 118 ? 47.130 0.793 3.504 1.00 10.36 82 LYS A N 1
ATOM 551 C CA . LYS A 1 118 ? 46.357 1.901 4.065 1.00 12.10 82 LYS A CA 1
ATOM 552 C C . LYS A 1 118 ? 46.735 2.220 5.500 1.00 11.39 82 LYS A C 1
ATOM 553 O O . LYS A 1 118 ? 47.042 1.332 6.299 1.00 13.10 82 LYS A O 1
ATOM 559 N N . LEU A 1 119 ? 46.654 3.517 5.796 1.00 11.87 83 LEU A N 1
ATOM 560 C CA . LEU A 1 119 ? 46.940 4.120 7.092 1.00 11.74 83 LEU A CA 1
ATOM 561 C C . LEU A 1 119 ? 45.703 4.138 7.967 1.00 11.27 83 LEU A C 1
ATOM 562 O O . LEU A 1 119 ? 44.714 4.754 7.603 1.00 11.83 83 LEU A O 1
ATOM 567 N N . ALA A 1 120 ? 45.744 3.451 9.106 1.00 11.30 84 ALA A N 1
ATOM 568 C CA . ALA A 1 120 ? 44.599 3.430 10.003 1.00 12.69 84 ALA A CA 1
ATOM 569 C C . ALA A 1 120 ? 44.473 4.735 10.779 1.00 11.15 84 ALA A C 1
ATOM 570 O O . ALA A 1 120 ? 45.458 5.441 11.013 1.00 12.05 84 ALA A O 1
ATOM 572 N N . THR A 1 121 ? 43.245 5.065 11.160 1.00 11.90 85 THR A N 1
ATOM 573 C CA . THR A 1 121 ? 42.979 6.349 11.798 1.00 10.93 85 THR A CA 1
ATOM 574 C C . THR A 1 121 ? 43.782 6.609 13.079 1.00 11.19 85 THR A C 1
ATOM 575 O O . THR A 1 121 ? 44.241 7.739 13.281 1.00 13.32 85 THR A O 1
ATOM 579 N N . PRO A 1 122 ? 44.002 5.585 13.932 1.00 12.35 86 PRO A N 1
ATOM 580 C CA . PRO A 1 122 ? 44.836 5.885 15.110 1.00 12.06 86 PRO A CA 1
ATOM 581 C C . PRO A 1 122 ? 46.273 6.306 14.768 1.00 9.58 86 PRO A C 1
ATOM 582 O O . PRO A 1 122 ? 46.925 6.974 15.586 1.00 12.56 86 PRO A O 1
ATOM 586 N N . ASP A 1 123 ? 46.742 5.952 13.573 1.00 11.87 87 ASP A N 1
ATOM 587 C CA . ASP A 1 123 ? 48.095 6.316 13.165 1.00 11.80 87 ASP A CA 1
ATOM 588 C C . ASP A 1 123 ? 48.162 7.643 12.403 1.00 12.47 87 ASP A C 1
ATOM 589 O O . ASP A 1 123 ? 49.218 8.011 11.881 1.00 14.24 87 ASP A O 1
ATOM 594 N N . GLN A 1 124 ? 47.053 8.377 12.330 1.00 11.36 88 GLN A N 1
ATOM 595 C CA . GLN A 1 124 ? 47.098 9.667 11.635 1.00 12.47 88 GLN A CA 1
ATOM 596 C C . GLN A 1 124 ? 47.904 10.707 12.419 1.00 13.19 88 GLN A C 1
ATOM 597 O O . GLN A 1 124 ? 47.689 10.917 13.616 1.00 15.32 88 GLN A O 1
ATOM 603 N N . GLY A 1 125 ? 48.846 11.352 11.732 1.00 13.02 89 GLY A N 1
ATOM 604 C CA . GLY A 1 125 ? 49.666 12.385 12.342 1.00 14.61 89 GLY A CA 1
ATOM 605 C C . GLY A 1 125 ? 50.900 12.582 11.490 1.00 13.56 89 GLY A C 1
ATOM 606 O O . GLY A 1 125 ? 51.288 11.681 10.749 1.00 14.59 89 GLY A O 1
ATOM 607 N N . PHE A 1 126 ? 51.524 13.752 11.579 1.00 13.15 90 PHE A N 1
ATOM 608 C CA . PHE A 1 126 ? 52.682 14.004 10.724 1.00 13.03 90 PHE A CA 1
ATOM 609 C C . PHE A 1 126 ? 53.795 12.990 10.961 1.00 14.79 90 PHE A C 1
ATOM 610 O O . PHE A 1 126 ? 54.331 12.405 10.018 1.00 14.08 90 PHE A O 1
ATOM 618 N N . THR A 1 127 ? 54.124 12.763 12.227 1.00 14.36 91 THR A N 1
ATOM 619 C CA . THR A 1 127 ? 55.185 11.823 12.560 1.00 13.97 91 THR A CA 1
ATOM 620 C C . THR A 1 127 ? 54.662 10.387 12.555 1.00 15.35 91 THR A C 1
ATOM 621 O O . THR A 1 127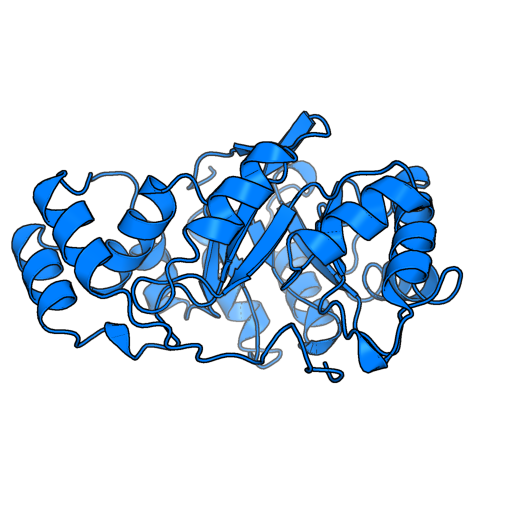 ? 55.272 9.500 11.965 1.00 15.22 91 THR A O 1
ATOM 625 N N . ARG A 1 128 ? 53.516 10.164 13.191 1.00 13.96 92 ARG A N 1
ATOM 626 C CA . ARG A 1 128 ? 53.022 8.797 13.342 1.00 13.71 92 ARG A CA 1
ATOM 627 C C . ARG A 1 128 ? 52.690 8.115 12.004 1.00 12.53 92 ARG A C 1
ATOM 628 O O . ARG A 1 128 ? 52.873 6.901 11.860 1.00 14.13 92 ARG A O 1
ATOM 636 N N A SER A 1 129 ? 52.211 8.880 11.025 0.25 12.68 93 SER A N 1
ATOM 637 N N B SER A 1 129 ? 52.244 8.880 11.014 0.75 11.75 93 SER A N 1
ATOM 638 C CA A SER A 1 129 ? 51.849 8.286 9.739 0.25 12.67 93 SER A CA 1
ATOM 639 C CA B SER A 1 129 ? 51.851 8.254 9.760 0.75 12.87 93 SER A CA 1
ATOM 640 C C A SER A 1 129 ? 53.088 7.806 9.001 0.25 14.31 93 SER A C 1
ATOM 641 C C B SER A 1 129 ? 53.081 7.818 8.982 0.75 14.72 93 SER A C 1
ATOM 642 O O A SER A 1 129 ? 53.037 6.815 8.277 0.25 14.38 93 SER A O 1
ATOM 643 O O B SER A 1 129 ? 53.015 6.865 8.216 0.75 14.51 93 SER A O 1
ATOM 648 N N . GLN A 1 130 ? 54.197 8.514 9.183 1.00 15.91 94 GLN A N 1
ATOM 649 C CA . GLN A 1 130 ? 55.451 8.102 8.564 1.00 13.36 94 GLN A CA 1
ATOM 650 C C . GLN A 1 130 ? 55.943 6.804 9.195 1.00 14.74 94 GLN A C 1
ATOM 651 O O . GLN A 1 130 ? 56.419 5.907 8.495 1.00 16.59 94 GLN A O 1
ATOM 657 N N . GLU A 1 131 ? 55.814 6.714 10.516 1.00 13.72 95 GLU A N 1
ATOM 658 C CA . GLU A 1 131 ? 56.153 5.490 11.236 1.00 13.12 95 GLU A CA 1
ATOM 659 C C . GLU A 1 131 ? 55.257 4.344 10.777 1.00 14.86 95 GLU A C 1
ATOM 660 O O . GLU A 1 131 ? 55.720 3.217 10.563 1.00 14.73 95 GLU A O 1
ATOM 666 N N . ALA A 1 132 ? 53.971 4.631 10.597 1.00 13.39 96 ALA A N 1
ATOM 667 C CA . ALA A 1 132 ? 53.025 3.596 10.183 1.00 12.02 96 ALA A CA 1
ATOM 668 C C . ALA A 1 132 ? 53.337 3.075 8.790 1.00 15.14 96 ALA A C 1
ATOM 669 O O . ALA A 1 132 ? 53.200 1.875 8.524 1.00 14.33 96 ALA A O 1
ATOM 671 N N . CYS A 1 133 ? 53.752 3.974 7.896 1.00 13.15 97 CYS A N 1
ATOM 672 C CA . CYS A 1 133 ? 54.113 3.563 6.552 1.00 12.25 97 CYS A CA 1
ATOM 673 C C . CYS A 1 133 ? 55.279 2.573 6.604 1.00 15.30 97 CYS A C 1
ATOM 674 O O . CYS A 1 133 ? 55.202 1.494 6.014 1.00 14.60 97 CYS A O 1
ATOM 677 N N . ARG A 1 134 ? 56.340 2.925 7.330 1.00 16.58 98 ARG A N 1
ATOM 678 C CA . ARG A 1 134 ? 57.490 2.034 7.480 1.00 15.40 98 ARG A CA 1
ATOM 679 C C . ARG A 1 134 ? 57.105 0.695 8.088 1.00 17.31 98 ARG A C 1
ATOM 680 O O . ARG A 1 134 ? 57.601 -0.346 7.665 1.00 16.78 98 ARG A O 1
ATOM 688 N N . ALA A 1 135 ? 56.216 0.711 9.077 1.00 14.72 99 ALA A N 1
ATOM 689 C CA . ALA A 1 135 ? 55.786 -0.547 9.695 1.00 12.92 99 ALA A CA 1
ATOM 690 C C . ALA A 1 135 ? 55.012 -1.443 8.723 1.00 13.61 99 ALA A C 1
ATOM 691 O O . ALA A 1 135 ? 55.148 -2.673 8.756 1.00 14.70 99 ALA A O 1
ATOM 693 N N . SER A 1 136 ? 54.187 -0.838 7.877 1.00 14.49 100 SER A N 1
ATOM 694 C CA . SER A 1 136 ? 53.486 -1.590 6.834 1.00 14.28 100 SER A CA 1
ATOM 695 C C . SER A 1 136 ? 54.485 -2.208 5.860 1.00 14.37 100 SER A C 1
ATOM 696 O O . SER A 1 136 ? 54.341 -3.371 5.478 1.00 14.91 100 SER A O 1
ATOM 699 N N . LEU A 1 137 ? 55.494 -1.443 5.452 1.00 14.92 101 LEU A N 1
ATOM 700 C CA A LEU A 1 137 ? 56.517 -1.976 4.553 0.37 13.54 101 LEU A CA 1
ATOM 701 C CA B LEU A 1 137 ? 56.529 -1.972 4.564 0.63 13.07 101 LEU A CA 1
ATOM 702 C C . LEU A 1 137 ? 57.219 -3.177 5.174 1.00 15.38 101 LEU A C 1
ATOM 703 O O . LEU A 1 137 ? 57.457 -4.178 4.504 1.00 16.54 101 LEU A O 1
ATOM 712 N N . ASP A 1 138 ? 57.544 -3.069 6.457 1.00 14.92 102 ASP A N 1
ATOM 713 C CA A ASP A 1 138 ? 58.202 -4.152 7.176 0.58 16.75 102 ASP A CA 1
ATOM 714 C CA B ASP A 1 138 ? 58.215 -4.161 7.152 0.42 16.64 102 ASP A CA 1
ATOM 715 C C . ASP A 1 138 ? 57.347 -5.422 7.190 1.00 16.10 102 ASP A C 1
ATOM 716 O O . ASP A 1 138 ? 57.854 -6.522 6.957 1.00 18.66 102 ASP A O 1
ATOM 725 N N . ARG A 1 139 ? 56.049 -5.272 7.470 1.00 15.35 103 ARG A N 1
ATOM 726 C CA . ARG A 1 139 ? 55.170 -6.445 7.478 1.00 15.82 103 ARG A CA 1
ATOM 727 C C . ARG A 1 139 ? 55.028 -7.054 6.097 1.00 15.83 103 ARG A C 1
ATOM 728 O O . ARG A 1 139 ? 54.991 -8.273 5.949 1.00 17.87 103 ARG A O 1
ATOM 736 N N . LEU A 1 140 ? 54.954 -6.199 5.082 1.00 14.88 104 LEU A N 1
ATOM 737 C CA . LEU A 1 140 ? 54.825 -6.666 3.703 1.00 13.49 104 LEU A CA 1
ATOM 738 C C . LEU A 1 140 ? 56.105 -7.284 3.156 1.00 14.84 104 LEU A C 1
ATOM 739 O O . LEU A 1 140 ? 56.066 -8.006 2.158 1.00 15.91 104 LEU A O 1
ATOM 744 N N . GLY A 1 141 ? 57.237 -6.995 3.799 1.00 15.04 105 GLY A N 1
ATOM 745 C CA . GLY A 1 141 ? 58.527 -7.455 3.311 1.00 16.95 105 GLY A CA 1
ATOM 746 C C . GLY A 1 141 ? 58.907 -6.767 2.014 1.00 18.49 105 GLY A C 1
ATOM 747 O O . GLY A 1 141 ? 59.593 -7.344 1.162 1.00 21.02 105 GLY A O 1
ATOM 748 N N . LEU A 1 142 ? 58.469 -5.520 1.868 1.00 16.22 106 LEU A N 1
ATOM 749 C CA . LEU A 1 142 ? 58.726 -4.759 0.646 1.00 14.69 106 LEU A CA 1
ATOM 750 C C . LEU A 1 142 ? 59.529 -3.499 0.933 1.00 18.75 106 LEU A C 1
ATOM 751 O O . LEU A 1 142 ? 59.543 -3.002 2.062 1.00 18.12 106 LEU A O 1
ATOM 756 N N . ASP A 1 143 ? 60.196 -2.983 -0.099 1.00 17.34 107 ASP A N 1
ATOM 757 C CA . ASP A 1 143 ? 60.975 -1.751 0.017 1.00 17.87 107 ASP A CA 1
ATOM 758 C C . ASP A 1 143 ? 60.130 -0.512 -0.232 1.00 21.80 107 ASP A C 1
ATOM 759 O O . ASP A 1 143 ? 60.508 0.599 0.140 1.00 20.84 107 ASP A O 1
ATOM 764 N N . TYR A 1 144 ? 58.999 -0.698 -0.897 1.00 17.00 108 TYR A N 1
ATOM 765 C CA . TYR A 1 144 ? 58.083 0.402 -1.175 1.00 16.79 108 TYR A CA 1
ATOM 766 C C . TYR A 1 144 ? 56.710 -0.180 -1.412 1.00 16.99 108 TYR A C 1
ATOM 767 O O . TYR A 1 144 ? 56.591 -1.366 -1.733 1.00 16.83 108 TYR A O 1
ATOM 776 N N . VAL A 1 145 ? 55.675 0.638 -1.237 1.00 14.46 109 VAL A N 1
ATOM 777 C CA . VAL A 1 145 ? 54.361 0.288 -1.777 1.00 13.45 109 VAL A CA 1
ATOM 778 C C . VAL A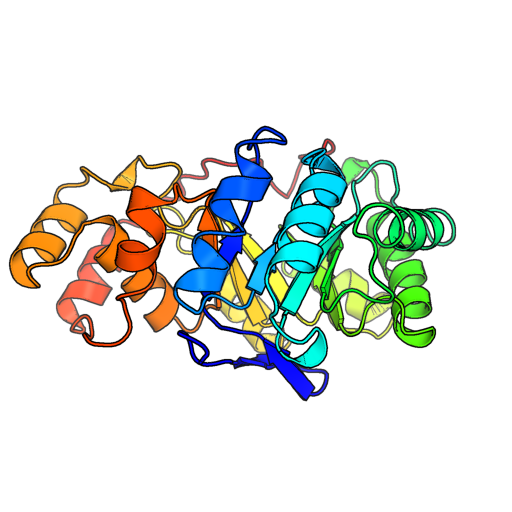 1 145 ? 54.069 1.234 -2.928 1.00 13.46 109 VAL A C 1
ATOM 779 O O . VAL A 1 145 ? 54.614 2.339 -2.994 1.00 16.74 109 VAL A O 1
ATOM 783 N N . ASP A 1 146 ? 53.211 0.800 -3.841 1.00 13.41 110 ASP A N 1
ATOM 784 C CA . ASP A 1 146 ? 52.847 1.630 -4.979 1.00 14.10 110 ASP A CA 1
ATOM 785 C C . ASP A 1 146 ? 51.820 2.691 -4.610 1.00 14.44 110 ASP A C 1
ATOM 786 O O . ASP A 1 146 ? 51.798 3.769 -5.213 1.00 15.46 110 ASP A O 1
ATOM 791 N N . LEU A 1 147 ? 50.992 2.405 -3.616 1.00 14.20 111 LEU A N 1
ATOM 792 C CA . LEU A 1 147 ? 49.979 3.361 -3.200 1.00 14.94 111 LEU A CA 1
ATOM 793 C C . LEU A 1 147 ? 49.740 3.235 -1.703 1.00 13.39 111 LEU A C 1
ATOM 794 O O . LEU A 1 147 ? 49.589 2.130 -1.187 1.00 13.21 111 LEU A O 1
ATOM 799 N N . TYR A 1 148 ? 49.754 4.371 -1.002 1.00 12.23 112 TYR A N 1
ATOM 800 C CA . TYR A 1 148 ? 49.454 4.406 0.426 1.00 11.74 112 TYR A CA 1
ATOM 801 C C . TYR A 1 148 ? 48.271 5.340 0.605 1.00 13.05 112 TYR A C 1
ATOM 802 O O . TYR A 1 148 ? 48.307 6.487 0.137 1.00 12.70 112 TYR A O 1
ATOM 811 N N . LEU A 1 149 ? 47.216 4.835 1.233 1.00 12.75 113 LEU A N 1
ATOM 812 C CA . LEU A 1 149 ? 45.951 5.567 1.372 1.00 13.23 113 LEU A CA 1
ATOM 813 C C . LEU A 1 149 ? 45.622 5.907 2.813 1.00 13.63 113 LEU A C 1
ATOM 814 O O . LEU A 1 149 ? 45.785 5.065 3.699 1.00 13.47 113 LEU A O 1
ATOM 819 N N . ILE A 1 150 ? 45.134 7.123 3.057 1.00 10.90 114 ILE A N 1
ATOM 820 C CA . ILE A 1 150 ? 44.450 7.384 4.328 1.00 10.60 114 ILE A CA 1
ATOM 821 C C . ILE A 1 150 ? 43.157 6.570 4.318 1.00 12.53 114 ILE A C 1
ATOM 822 O O . ILE A 1 150 ? 42.333 6.722 3.414 1.00 13.34 114 ILE A O 1
ATOM 827 N N . HIS A 1 151 ? 42.978 5.676 5.290 1.00 10.93 115 HIS A N 1
ATOM 828 C CA . HIS A 1 151 ? 41.872 4.712 5.202 1.00 12.15 115 HIS A CA 1
ATOM 829 C C . HIS A 1 151 ? 40.493 5.367 5.369 1.00 13.00 115 HIS A C 1
ATOM 830 O O . HIS A 1 151 ? 39.549 5.033 4.645 1.00 11.73 115 HIS A O 1
ATOM 837 N N . TRP A 1 152 ? 40.393 6.301 6.313 1.00 13.31 116 TRP A N 1
ATOM 838 C CA . TRP A 1 152 ? 39.161 7.067 6.564 1.00 12.77 116 TRP A CA 1
ATOM 839 C C . TRP A 1 152 ? 39.525 8.497 6.927 1.00 11.36 116 TRP A C 1
ATOM 840 O O . TRP A 1 152 ? 40.515 8.721 7.617 1.00 13.60 116 TRP A O 1
ATOM 851 N N . PRO A 1 153 ? 38.718 9.478 6.486 1.00 12.14 117 PRO A N 1
ATOM 852 C CA . PRO A 1 153 ? 39.019 10.859 6.887 1.00 13.22 117 PRO A CA 1
ATOM 853 C C . PRO A 1 153 ? 38.809 11.095 8.380 1.00 14.38 117 PRO A C 1
ATOM 854 O O . PRO A 1 153 ? 39.557 11.852 8.991 1.00 13.74 117 PRO A O 1
ATOM 858 N N . ALA A 1 154 ? 37.811 10.425 8.954 1.00 13.75 118 ALA A N 1
ATOM 859 C CA . ALA A 1 154 ? 37.462 10.568 10.370 1.00 13.48 118 ALA A CA 1
ATOM 860 C C . ALA A 1 154 ? 37.398 12.022 10.824 1.00 15.61 118 ALA A C 1
ATOM 861 O O . ALA A 1 154 ? 38.198 12.459 11.648 1.00 14.54 118 ALA A O 1
ATOM 863 N N . PRO A 1 155 ? 36.433 12.788 10.296 1.00 15.92 119 PRO A N 1
ATOM 864 C CA . PRO A 1 155 ? 36.346 14.200 10.676 1.00 17.85 119 PRO A CA 1
ATOM 865 C C . PRO A 1 155 ? 36.357 14.477 12.197 1.00 19.00 119 PRO A C 1
ATOM 866 O O . PRO A 1 155 ? 37.016 15.445 12.572 1.00 21.33 119 PRO A O 1
ATOM 870 N N . PRO A 1 156 ? 35.701 13.646 13.046 1.00 20.02 120 PRO A N 1
ATOM 871 C CA . PRO A 1 156 ? 35.756 13.974 14.480 1.00 23.19 120 PRO A CA 1
ATOM 872 C C . PRO A 1 156 ? 37.157 13.910 15.078 1.00 22.72 120 PRO A C 1
ATOM 873 O O . PRO A 1 156 ? 37.421 14.546 16.096 1.00 23.84 120 PRO A O 1
ATOM 877 N N . VAL A 1 157 ? 38.040 13.135 14.460 1.00 16.80 121 VAL A N 1
ATOM 878 C CA . VAL A 1 157 ? 39.410 13.011 14.940 1.00 16.83 121 VAL A CA 1
ATOM 879 C C . VAL A 1 157 ? 40.250 14.223 14.511 1.00 17.84 121 VAL A C 1
ATOM 880 O O . VAL A 1 157 ? 41.068 14.730 15.283 1.00 18.65 121 VAL A O 1
ATOM 884 N N . GLY A 1 158 ? 40.027 14.694 13.287 1.00 18.10 122 GLY A N 1
ATOM 885 C CA . GLY A 1 158 ? 40.609 15.939 12.811 1.00 20.45 122 GLY A CA 1
ATOM 886 C C . GLY A 1 158 ? 42.107 15.923 12.567 1.00 21.16 122 GLY A C 1
ATOM 887 O O . GLY A 1 158 ? 42.766 16.971 12.624 1.00 21.09 122 GLY A O 1
ATOM 888 N N . LYS A 1 159 ? 42.640 14.744 12.271 1.00 15.26 123 LYS A N 1
ATOM 889 C CA . LYS A 1 159 ? 44.077 14.585 12.079 1.00 16.35 123 LYS A CA 1
ATOM 890 C C . LYS A 1 159 ? 44.468 14.284 10.635 1.00 15.63 123 LYS A C 1
ATOM 891 O O . LYS A 1 159 ? 45.654 14.122 10.344 1.00 14.99 123 LYS A O 1
ATOM 897 N N . TYR A 1 160 ? 43.500 14.187 9.723 1.00 13.64 124 TYR A N 1
ATOM 898 C CA . TYR A 1 160 ? 43.829 13.632 8.413 1.00 13.69 124 TYR A CA 1
ATOM 899 C C . TYR A 1 160 ? 44.691 14.565 7.561 1.00 13.00 124 TYR A C 1
ATOM 900 O O . TYR A 1 160 ? 45.434 14.090 6.695 1.00 14.47 124 TYR A O 1
ATOM 909 N N . VAL A 1 161 ? 44.626 15.872 7.802 1.00 12.99 125 VAL A N 1
ATOM 910 C CA . VAL A 1 161 ? 45.488 16.773 7.046 1.00 14.96 125 VAL A CA 1
ATOM 911 C C . VAL A 1 161 ? 46.945 16.609 7.486 1.00 16.76 125 VAL A C 1
ATOM 912 O O . VAL A 1 161 ? 47.857 16.643 6.657 1.00 14.24 125 VAL A O 1
ATOM 916 N N . ASP A 1 162 ? 47.172 16.408 8.783 1.00 14.92 126 ASP A N 1
ATOM 917 C CA . ASP A 1 162 ? 48.535 16.191 9.269 1.00 13.10 126 ASP A CA 1
ATOM 918 C C . ASP A 1 162 ? 49.058 14.812 8.853 1.00 12.52 126 ASP A C 1
ATOM 919 O O . ASP A 1 162 ? 50.241 14.673 8.542 1.00 15.64 126 ASP A O 1
ATOM 924 N N . ALA A 1 163 ? 48.177 13.804 8.819 1.00 12.94 127 ALA A N 1
ATOM 925 C CA . ALA A 1 163 ? 48.531 12.503 8.252 1.00 13.02 127 ALA A CA 1
ATOM 926 C C . ALA A 1 163 ? 49.052 12.655 6.815 1.00 13.72 127 ALA A C 1
ATOM 927 O O . ALA A 1 163 ? 50.098 12.107 6.453 1.00 14.86 127 ALA A O 1
ATOM 929 N N . TRP A 1 164 ? 48.309 13.404 6.006 1.00 13.17 128 TRP A N 1
ATOM 930 C CA . TRP A 1 164 ? 48.683 13.663 4.615 1.00 13.34 128 TRP A CA 1
ATOM 931 C C . TRP A 1 164 ? 50.044 14.353 4.537 1.00 14.91 128 TRP A C 1
ATOM 932 O O . TRP A 1 164 ? 50.885 13.989 3.711 1.00 15.16 128 TRP A O 1
ATOM 943 N N . GLY A 1 165 ? 50.276 15.326 5.420 1.00 13.77 129 GLY A N 1
ATOM 944 C CA . GLY A 1 165 ? 51.572 15.984 5.482 1.00 14.88 129 GLY A CA 1
ATOM 945 C C . GLY A 1 165 ? 52.712 15.000 5.692 1.00 14.48 129 GLY A C 1
ATOM 946 O O . GLY A 1 165 ? 53.779 15.122 5.071 1.00 18.53 129 GLY A O 1
ATOM 947 N N . GLY A 1 166 ? 52.491 14.020 6.563 1.00 15.20 130 GLY A N 1
ATOM 948 C CA . GLY A 1 166 ? 53.491 12.986 6.778 1.00 15.32 130 GLY A CA 1
ATOM 949 C C . GLY A 1 166 ? 53.662 12.086 5.571 1.00 14.04 130 GLY A C 1
ATOM 950 O O . GLY A 1 166 ? 54.775 11.728 5.199 1.00 16.56 130 GLY A O 1
ATOM 951 N N . MET A 1 167 ? 52.544 11.708 4.966 1.00 14.78 131 MET A N 1
ATOM 952 C CA . MET A 1 167 ? 52.565 10.844 3.794 1.00 13.60 131 MET A CA 1
ATOM 953 C C . MET A 1 167 ? 53.282 11.497 2.615 1.00 14.91 131 MET A C 1
ATOM 954 O O . MET A 1 167 ? 53.883 10.809 1.801 1.00 14.44 131 MET A O 1
ATOM 959 N N . ILE A 1 168 ? 53.231 12.824 2.530 1.00 12.92 132 ILE A N 1
ATOM 960 C CA . ILE A 1 168 ? 53.986 13.543 1.506 1.00 14.42 132 ILE A CA 1
ATOM 961 C C . ILE A 1 168 ? 55.493 13.297 1.692 1.00 16.33 132 ILE A C 1
ATOM 962 O O . ILE A 1 168 ? 56.230 13.129 0.712 1.00 16.48 132 ILE A O 1
ATOM 967 N N . GLN A 1 169 ? 55.938 13.236 2.947 1.00 16.41 133 GLN A N 1
ATOM 968 C CA . GLN A 1 169 ? 57.330 12.909 3.235 1.00 19.08 133 GLN A CA 1
ATOM 969 C C . GLN A 1 169 ? 57.630 11.453 2.909 1.00 17.61 133 GLN A C 1
ATOM 970 O O . GLN A 1 169 ? 58.682 11.159 2.343 1.00 19.82 133 GLN A O 1
ATOM 976 N N . SER A 1 170 ? 56.710 10.550 3.259 1.00 15.18 134 SER A N 1
ATOM 977 C CA . SER A 1 170 ? 56.869 9.139 2.914 1.00 13.86 134 SER A CA 1
ATOM 978 C C . SER A 1 170 ? 57.038 8.953 1.410 1.00 18.30 134 SER A C 1
ATOM 979 O O . SER A 1 170 ? 57.853 8.144 0.956 1.00 17.19 134 SER A O 1
ATOM 982 N N . ARG A 1 171 ? 56.280 9.720 0.634 1.00 16.75 135 ARG A N 1
ATOM 983 C CA . ARG A 1 171 ? 56.416 9.671 -0.821 1.00 17.51 135 ARG A CA 1
ATOM 984 C C . ARG A 1 171 ? 57.752 10.251 -1.275 1.00 17.98 135 ARG A C 1
ATOM 985 O O . ARG A 1 171 ? 58.417 9.699 -2.163 1.00 19.36 135 ARG A O 1
ATOM 993 N N . GLY A 1 172 ? 58.163 11.353 -0.654 1.00 16.80 136 GLY A N 1
ATOM 994 C CA . GLY A 1 172 ? 59.428 11.974 -1.013 1.00 19.84 136 GLY A CA 1
ATOM 995 C C . GLY A 1 172 ? 60.606 11.044 -0.783 1.00 20.95 136 GLY A C 1
ATOM 996 O O . GLY A 1 172 ? 61.610 11.104 -1.501 1.00 23.76 136 GLY A O 1
ATOM 997 N N . GLU A 1 173 ? 60.475 10.176 0.216 1.00 18.69 137 GLU A N 1
ATOM 998 C CA . GLU A 1 173 ? 61.543 9.243 0.581 1.00 20.40 137 GLU A CA 1
ATOM 999 C C . GLU A 1 173 ? 61.472 7.929 -0.192 1.00 22.10 137 GLU A C 1
ATOM 1000 O O . GLU A 1 173 ? 62.334 7.062 -0.040 1.00 23.50 137 GLU A O 1
ATOM 1006 N N . GLY A 1 174 ? 60.446 7.787 -1.022 1.00 18.52 138 GLY A N 1
ATOM 1007 C CA . GLY A 1 174 ? 60.305 6.612 -1.860 1.00 18.83 138 GLY A CA 1
ATOM 1008 C C . GLY A 1 174 ? 59.581 5.450 -1.211 1.00 19.74 138 GLY A C 1
ATOM 1009 O O . GLY A 1 174 ? 59.453 4.392 -1.825 1.00 20.63 138 GLY A O 1
ATOM 1010 N N . HIS A 1 175 ? 59.096 5.633 0.015 1.00 16.04 139 HIS A N 1
ATOM 1011 C CA . HIS A 1 175 ? 58.395 4.535 0.692 1.00 15.35 139 HIS A CA 1
ATOM 1012 C C . HIS A 1 175 ? 57.044 4.227 0.056 1.00 17.37 139 HIS A C 1
ATOM 1013 O O . HIS A 1 175 ? 56.603 3.071 0.029 1.00 16.09 139 HIS A O 1
ATOM 1020 N N . ALA A 1 176 ? 56.386 5.267 -0.444 1.00 16.33 140 ALA A N 1
ATOM 1021 C CA . ALA A 1 176 ? 55.140 5.116 -1.194 1.00 16.69 140 ALA A CA 1
ATOM 1022 C C . ALA A 1 176 ? 55.298 5.845 -2.514 1.00 18.79 140 ALA A C 1
ATOM 1023 O O . ALA A 1 176 ? 55.628 7.031 -2.522 1.00 21.68 140 ALA A O 1
ATOM 1025 N N . ARG A 1 177 ? 55.100 5.162 -3.638 1.00 16.67 141 ARG A N 1
ATOM 1026 C CA . ARG A 1 177 ? 55.344 5.830 -4.913 1.00 16.62 141 ARG A CA 1
ATOM 1027 C C . ARG A 1 177 ? 54.238 6.812 -5.261 1.00 17.09 141 ARG A C 1
ATOM 1028 O O . ARG A 1 177 ? 54.511 7.869 -5.853 1.00 18.58 141 ARG A O 1
ATOM 1036 N N . SER A 1 178 ? 53.010 6.457 -4.889 1.00 16.69 142 SER A N 1
ATOM 1037 C CA . SER A 1 178 ? 51.864 7.362 -4.974 1.00 15.69 142 SER A CA 1
ATOM 1038 C C . SER A 1 178 ? 51.145 7.399 -3.638 1.00 13.83 142 SER A C 1
ATOM 1039 O O . SER A 1 178 ? 51.197 6.439 -2.859 1.00 14.53 142 SER A O 1
ATOM 1042 N N . ILE A 1 179 ? 50.463 8.505 -3.360 1.00 13.86 143 ILE A N 1
ATOM 1043 C CA . ILE A 1 179 ? 49.652 8.584 -2.158 1.00 13.58 143 ILE A CA 1
ATOM 1044 C C . ILE A 1 179 ? 48.229 8.998 -2.515 1.00 13.82 143 ILE A C 1
ATOM 1045 O O . ILE A 1 179 ? 47.996 9.676 -3.507 1.00 14.92 143 ILE A O 1
ATOM 1050 N N . GLY A 1 180 ? 47.274 8.541 -1.715 1.00 14.12 144 GLY A N 1
ATOM 1051 C CA . GLY A 1 180 ? 45.877 8.809 -1.991 1.00 14.66 144 GLY A CA 1
ATOM 1052 C C . GLY A 1 180 ? 45.049 8.647 -0.736 1.00 14.87 144 GLY A C 1
ATOM 1053 O O . GLY A 1 180 ? 45.582 8.545 0.356 1.00 13.34 144 GLY A O 1
ATOM 1054 N N . VAL A 1 181 ? 43.731 8.604 -0.911 1.00 13.60 145 VAL A N 1
ATOM 1055 C CA . VAL A 1 181 ? 42.803 8.603 0.206 1.00 11.93 145 VAL A CA 1
ATOM 1056 C C . VAL A 1 181 ? 41.696 7.585 -0.047 1.00 13.20 145 VAL A C 1
ATOM 1057 O O . VAL A 1 181 ? 41.539 7.086 -1.164 1.00 14.24 145 VAL A O 1
ATOM 1061 N N . SER A 1 182 ? 40.950 7.276 1.004 1.00 13.54 146 SER A N 1
ATOM 1062 C CA A SER A 1 182 ? 39.807 6.378 0.897 0.80 12.75 146 SER A CA 1
ATOM 1063 C CA B SER A 1 182 ? 39.813 6.372 0.909 0.20 13.30 146 SER A CA 1
ATOM 1064 C C . SER A 1 182 ? 38.647 6.976 1.669 1.00 13.11 146 SER A C 1
ATOM 1065 O O . SER A 1 182 ? 38.843 7.535 2.744 1.00 13.01 146 SER A O 1
ATOM 1070 N N . ASN A 1 183 ? 37.449 6.880 1.092 1.00 12.64 147 ASN A N 1
ATOM 1071 C CA . ASN A 1 183 ? 36.218 7.362 1.710 1.00 13.75 147 ASN A CA 1
ATOM 1072 C C . ASN A 1 183 ? 36.194 8.875 1.934 1.00 14.11 147 ASN A C 1
ATOM 1073 O O . ASN A 1 183 ? 35.498 9.355 2.820 1.00 18.65 147 ASN A O 1
ATOM 1078 N N . PHE A 1 184 ? 36.963 9.622 1.147 1.00 12.89 148 PHE A N 1
ATOM 1079 C CA . PHE A 1 184 ? 37.000 11.073 1.302 1.00 13.32 148 PHE A CA 1
ATOM 1080 C C . PHE A 1 184 ? 35.893 11.753 0.529 1.00 15.47 148 PHE A C 1
ATOM 1081 O O . PHE A 1 184 ? 35.510 11.307 -0.559 1.00 16.20 148 PHE A O 1
ATOM 1089 N N . THR A 1 185 ? 35.391 12.848 1.090 1.00 14.57 149 THR A N 1
ATOM 1090 C CA . THR A 1 185 ? 34.488 13.722 0.355 1.00 13.28 149 THR A CA 1
ATOM 1091 C C . THR A 1 185 ? 35.302 14.700 -0.477 1.00 16.89 149 THR A C 1
ATOM 1092 O O . THR A 1 185 ? 36.518 14.833 -0.293 1.00 17.49 149 THR A O 1
ATOM 1096 N N . ALA A 1 186 ? 34.613 15.385 -1.380 1.00 17.96 150 ALA A N 1
ATOM 1097 C CA . ALA A 1 186 ? 35.225 16.443 -2.172 1.00 19.20 150 ALA A CA 1
ATOM 1098 C C . ALA A 1 186 ? 35.819 17.506 -1.262 1.00 20.59 150 ALA A C 1
ATOM 1099 O O . ALA A 1 186 ? 36.928 17.986 -1.500 1.00 20.02 150 ALA A O 1
ATOM 1101 N N . GLU A 1 187 ? 35.082 17.873 -0.219 1.00 17.97 151 GLU A N 1
ATOM 1102 C CA . GLU A 1 187 ? 35.562 18.894 0.708 1.00 18.57 151 GLU A CA 1
ATOM 1103 C C . GLU A 1 187 ? 36.807 18.422 1.465 1.00 17.73 151 GLU A C 1
ATOM 1104 O O . GLU A 1 187 ? 37.733 19.212 1.678 1.00 19.56 151 GLU A O 1
ATOM 1106 N N . ASN A 1 188 ? 36.825 17.152 1.870 1.00 17.34 152 ASN A N 1
ATOM 1107 C CA . ASN A 1 188 ? 38.010 16.576 2.520 1.00 16.41 152 ASN A CA 1
ATOM 1108 C C . ASN A 1 188 ? 39.243 16.709 1.618 1.00 17.21 152 ASN A C 1
ATOM 1109 O O . ASN A 1 188 ? 40.333 17.070 2.068 1.00 18.01 152 ASN A O 1
ATOM 1114 N N . ILE A 1 189 ? 39.066 16.377 0.341 1.00 16.04 153 ILE A N 1
ATOM 1115 C CA . ILE A 1 189 ? 40.156 16.458 -0.627 1.00 14.67 153 ILE A CA 1
ATOM 1116 C C . ILE A 1 189 ? 40.586 17.915 -0.837 1.00 18.18 153 ILE A C 1
ATOM 1117 O O . ILE A 1 189 ? 41.777 18.209 -0.890 1.00 19.00 153 ILE A O 1
ATOM 1122 N N . GLU A 1 190 ? 39.625 18.828 -0.935 1.00 17.31 154 GLU A N 1
ATOM 1123 C CA . GLU A 1 190 ? 39.942 20.253 -1.092 1.00 17.81 154 GLU A CA 1
ATOM 1124 C C . GLU A 1 190 ? 40.745 20.775 0.098 1.00 18.03 154 GLU A C 1
ATOM 1125 O O . GLU A 1 190 ? 41.647 21.588 -0.066 1.00 20.34 154 GLU A O 1
ATOM 1131 N N . ASN A 1 191 ? 40.448 20.282 1.296 1.00 17.09 155 ASN A N 1
ATOM 1132 C CA . ASN A 1 191 ? 41.251 20.660 2.457 1.00 18.40 155 ASN A CA 1
ATOM 1133 C C . ASN A 1 191 ? 42.697 20.197 2.314 1.00 17.55 155 ASN A C 1
ATOM 1134 O O . ASN A 1 191 ? 43.618 20.936 2.650 1.00 18.64 155 ASN A O 1
ATOM 1139 N N . LEU A 1 192 ? 42.901 18.974 1.824 1.00 17.07 156 LEU A N 1
ATOM 1140 C CA . LEU A 1 192 ? 44.266 18.497 1.586 1.00 14.56 156 LEU A CA 1
ATOM 1141 C C . LEU A 1 192 ? 45.004 19.383 0.586 1.00 16.57 156 LEU A C 1
ATOM 1142 O O . LEU A 1 192 ? 46.145 19.783 0.815 1.00 18.71 156 LEU A O 1
ATOM 1147 N N . ILE A 1 193 ? 44.355 19.681 -0.535 1.00 17.13 157 ILE A N 1
ATOM 1148 C CA . ILE A 1 193 ? 44.987 20.500 -1.562 1.00 15.53 157 ILE A CA 1
ATOM 1149 C C . ILE A 1 193 ? 45.308 21.888 -1.016 1.00 17.38 157 ILE A C 1
ATOM 1150 O O . ILE A 1 193 ? 46.420 22.403 -1.202 1.00 19.53 157 ILE A O 1
ATOM 1155 N N . ASP A 1 194 ? 44.345 22.482 -0.317 1.00 16.99 158 ASP A N 1
ATOM 1156 C CA . ASP A 1 194 ? 44.505 23.855 0.187 1.00 17.90 158 ASP A CA 1
ATOM 1157 C C . ASP A 1 194 ? 45.610 23.989 1.232 1.00 17.28 158 ASP A C 1
ATOM 1158 O O . ASP A 1 194 ? 46.266 25.030 1.330 1.00 20.15 158 ASP A O 1
ATOM 1163 N N . LEU A 1 195 ? 45.810 22.948 2.026 1.00 16.25 159 LEU A N 1
ATOM 1164 C CA . LEU A 1 195 ? 46.710 23.065 3.168 1.00 16.54 159 LEU A CA 1
ATOM 1165 C C . LEU A 1 195 ? 48.071 22.395 2.955 1.00 18.18 159 LEU A C 1
ATOM 1166 O O . LEU A 1 195 ? 49.019 22.688 3.683 1.00 17.78 159 LEU A O 1
ATOM 1171 N N . THR A 1 196 ? 48.173 21.495 1.978 1.00 15.98 160 THR A N 1
ATOM 1172 C CA . THR A 1 196 ? 49.434 20.784 1.749 1.00 16.48 160 THR A CA 1
ATOM 1173 C C . THR A 1 196 ? 49.965 20.926 0.329 1.00 17.47 160 THR A C 1
ATOM 1174 O O . THR A 1 196 ? 51.107 20.549 0.068 1.00 18.33 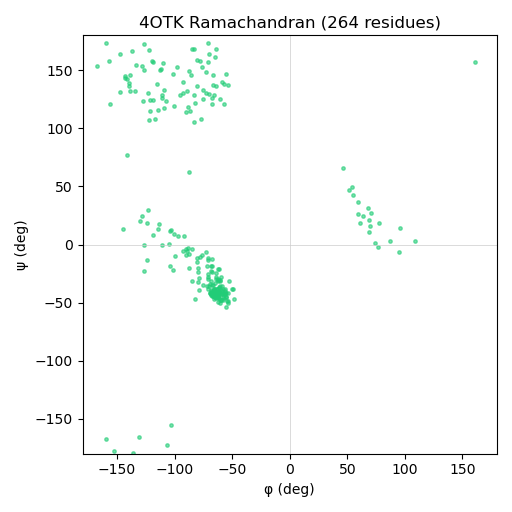160 THR A O 1
ATOM 1178 N N . PHE A 1 197 ? 49.113 21.412 -0.577 1.00 15.97 161 PHE A N 1
ATOM 1179 C CA . PHE A 1 197 ? 49.454 21.627 -1.992 1.00 19.82 161 PHE A CA 1
ATOM 1180 C C . PHE A 1 197 ? 49.666 20.320 -2.773 1.00 19.35 161 PHE A C 1
ATOM 1181 O O . PHE A 1 197 ? 50.144 20.347 -3.910 1.00 22.79 161 PHE A O 1
ATOM 1189 N N . VAL A 1 198 ? 49.311 19.180 -2.182 1.00 17.02 162 VAL A N 1
ATOM 1190 C CA . VAL A 1 198 ? 49.444 17.903 -2.881 1.00 15.59 162 VAL A CA 1
ATOM 1191 C C . VAL A 1 198 ? 48.082 17.238 -3.036 1.00 17.44 162 VAL A C 1
ATOM 1192 O O . VAL A 1 198 ? 47.362 17.029 -2.057 1.00 17.06 162 VAL A O 1
ATOM 1196 N N . THR A 1 199 ? 47.726 16.922 -4.279 1.00 18.41 163 THR A N 1
ATOM 1197 C CA . THR A 1 199 ? 46.445 16.297 -4.595 1.00 18.22 163 THR A CA 1
ATOM 1198 C C . THR A 1 199 ? 46.548 14.778 -4.544 1.00 15.22 163 THR A C 1
ATOM 1199 O O . THR A 1 199 ? 47.479 14.209 -5.108 1.00 18.95 163 THR A O 1
ATOM 1203 N N . PRO A 1 200 ? 45.595 14.108 -3.864 1.00 14.57 164 PRO A N 1
ATOM 1204 C CA . PRO A 1 200 ? 45.589 12.637 -3.873 1.00 15.59 164 PRO A CA 1
ATOM 1205 C C . PRO A 1 200 ? 45.561 12.054 -5.288 1.00 15.74 164 PRO A C 1
ATOM 1206 O O . PRO A 1 200 ? 44.939 12.630 -6.186 1.00 17.12 164 PRO A O 1
ATOM 1210 N N . ALA A 1 201 ? 46.212 10.907 -5.476 1.00 15.62 165 ALA A N 1
ATOM 1211 C CA . ALA A 1 201 ? 46.205 10.233 -6.771 1.00 17.38 165 ALA A CA 1
ATOM 1212 C C . ALA A 1 201 ? 44.907 9.452 -6.976 1.00 16.85 165 ALA A C 1
ATOM 1213 O O . ALA A 1 201 ? 44.415 9.306 -8.102 1.00 17.66 165 ALA A O 1
ATOM 1215 N N . VAL A 1 202 ? 44.376 8.944 -5.870 1.00 14.89 166 VAL A N 1
ATOM 1216 C CA . VAL A 1 202 ? 43.252 8.014 -5.877 1.00 15.83 166 VAL A CA 1
ATOM 1217 C C . VAL A 1 202 ? 42.344 8.356 -4.705 1.00 16.00 166 VAL A C 1
ATOM 1218 O O . VAL A 1 202 ? 42.837 8.749 -3.656 1.00 15.41 166 VAL A O 1
ATOM 1222 N N . ASN A 1 203 ? 41.028 8.240 -4.900 1.00 15.52 167 ASN A N 1
ATOM 1223 C CA . ASN A 1 203 ? 40.063 8.255 -3.801 1.00 13.49 167 ASN A CA 1
ATOM 1224 C C . ASN A 1 203 ? 39.293 6.948 -3.909 1.00 12.79 167 ASN A C 1
ATOM 1225 O O . ASN A 1 203 ? 38.506 6.771 -4.836 1.00 16.42 167 ASN A O 1
ATOM 1230 N N . GLN A 1 204 ? 39.565 6.031 -2.986 1.00 12.69 168 GLN A N 1
ATOM 1231 C CA . GLN A 1 204 ? 38.949 4.703 -3.006 1.00 11.89 168 GLN A CA 1
ATOM 1232 C C . GLN A 1 204 ? 37.655 4.752 -2.199 1.00 15.53 168 GLN A C 1
ATOM 1233 O O . GLN A 1 204 ? 37.682 5.001 -0.998 1.00 14.71 168 GLN A O 1
ATOM 1239 N N . ILE A 1 205 ? 36.521 4.562 -2.871 1.00 13.09 169 ILE A N 1
ATOM 1240 C CA . ILE A 1 205 ? 35.229 4.776 -2.236 1.00 12.25 169 ILE A CA 1
ATOM 1241 C C . ILE A 1 205 ? 34.279 3.624 -2.517 1.00 14.50 169 ILE A C 1
ATOM 1242 O O . ILE A 1 205 ? 34.405 2.930 -3.532 1.00 15.43 169 ILE A O 1
ATOM 1247 N N . GLU A 1 206 ? 33.316 3.437 -1.622 1.00 12.54 170 GLU A N 1
ATOM 1248 C CA . GLU A 1 206 ? 32.249 2.476 -1.866 1.00 12.57 170 GLU A CA 1
ATOM 1249 C C . GLU A 1 206 ? 31.477 2.883 -3.121 1.00 16.07 170 GLU A C 1
ATOM 1250 O O . GLU A 1 206 ? 30.982 4.012 -3.218 1.00 15.80 170 GLU A O 1
ATOM 1256 N N . LEU A 1 207 ? 31.353 1.975 -4.086 1.00 13.82 171 LEU A N 1
ATOM 1257 C CA . LEU A 1 207 ? 30.656 2.337 -5.312 1.00 14.58 171 LEU A CA 1
ATOM 1258 C C . LEU A 1 207 ? 30.093 1.104 -6.021 1.00 16.91 171 LEU A C 1
ATOM 1259 O O . LEU A 1 207 ? 30.834 0.200 -6.410 1.00 16.54 171 LEU A O 1
ATOM 1264 N N . HIS A 1 208 ? 28.774 1.104 -6.192 1.00 14.46 172 HIS A N 1
ATOM 1265 C CA . HIS A 1 208 ? 28.033 0.014 -6.817 1.00 14.59 172 HIS A CA 1
ATOM 1266 C C . HIS A 1 208 ? 26.706 0.618 -7.281 1.00 19.15 172 HIS A C 1
ATOM 1267 O O . HIS A 1 208 ? 26.427 1.783 -6.975 1.00 19.81 172 HIS A O 1
ATOM 1274 N N . PRO A 1 209 ? 25.889 -0.144 -8.018 1.00 18.17 173 PRO A N 1
ATOM 1275 C CA . PRO A 1 209 ? 24.669 0.492 -8.541 1.00 20.60 173 PRO A CA 1
ATOM 1276 C C . PRO A 1 209 ? 23.678 1.036 -7.502 1.00 21.58 173 PRO A C 1
ATOM 1277 O O . PRO A 1 209 ? 22.885 1.887 -7.885 1.00 23.13 173 PRO A O 1
ATOM 1281 N N . LEU A 1 210 ? 23.704 0.587 -6.250 1.00 19.65 174 LEU A N 1
ATOM 1282 C CA . LEU A 1 210 ? 22.786 1.171 -5.260 1.00 20.97 174 LEU A CA 1
ATOM 1283 C C . LEU A 1 210 ? 23.321 2.505 -4.745 1.00 21.71 174 LEU A C 1
ATOM 1284 O O . LEU A 1 210 ? 22.570 3.330 -4.225 1.00 22.30 174 LEU A O 1
ATOM 1289 N N . LEU A 1 211 ? 24.623 2.706 -4.911 1.00 19.53 175 LEU A N 1
ATOM 1290 C CA . LEU A 1 211 ? 25.299 3.918 -4.452 1.00 19.16 175 LEU A CA 1
ATOM 1291 C C . LEU A 1 211 ? 26.335 4.308 -5.500 1.00 20.28 175 LEU A C 1
ATOM 1292 O O . LEU A 1 211 ? 27.530 4.062 -5.314 1.00 18.93 175 LEU A O 1
ATOM 1297 N N . ASN A 1 212 ? 25.884 4.896 -6.608 1.00 21.86 176 ASN A N 1
ATOM 1298 C CA . ASN A 1 212 ? 26.753 4.984 -7.782 1.00 22.25 176 ASN A CA 1
ATOM 1299 C C . ASN A 1 212 ? 27.693 6.193 -7.749 1.00 21.14 176 ASN A C 1
ATOM 1300 O O . ASN A 1 212 ? 28.546 6.331 -8.625 1.00 20.06 176 ASN A O 1
ATOM 1305 N N . GLN A 1 213 ? 27.543 7.039 -6.728 1.00 19.36 177 GLN A N 1
ATOM 1306 C CA . GLN A 1 213 ? 28.511 8.105 -6.427 1.00 21.07 177 GLN A CA 1
ATOM 1307 C C . GLN A 1 213 ? 28.703 9.086 -7.576 1.00 21.41 177 GLN A C 1
ATOM 1308 O O . GLN A 1 213 ? 29.816 9.562 -7.805 1.00 22.81 177 GLN A O 1
ATOM 1314 N N . ASP A 1 214 ? 27.626 9.393 -8.293 1.00 22.61 178 ASP A N 1
ATOM 1315 C CA . ASP A 1 214 ? 27.733 10.253 -9.462 1.00 23.71 178 ASP A CA 1
ATOM 1316 C C . ASP A 1 214 ? 28.417 11.576 -9.137 1.00 26.12 178 ASP A C 1
ATOM 1317 O O . ASP A 1 214 ? 29.348 11.977 -9.832 1.00 26.12 178 ASP A O 1
ATOM 1322 N N . GLU A 1 215 ? 27.977 12.236 -8.070 1.00 24.80 179 GLU A N 1
ATOM 1323 C CA . GLU A 1 215 ? 28.543 13.534 -7.716 1.00 23.82 179 GLU A CA 1
ATOM 1324 C C . GLU A 1 215 ? 30.016 13.443 -7.323 1.00 22.03 179 GLU A C 1
ATOM 1325 O O . GLU A 1 215 ? 30.829 14.260 -7.761 1.00 24.80 179 GLU A O 1
ATOM 1331 N N . LEU A 1 216 ? 30.355 12.465 -6.492 1.00 20.38 180 LEU A N 1
ATOM 1332 C CA . LEU A 1 216 ? 31.729 12.345 -6.006 1.00 20.03 180 LEU A CA 1
ATOM 1333 C C . LEU A 1 216 ? 32.670 11.897 -7.124 1.00 21.98 180 LEU A C 1
ATOM 1334 O O . LEU A 1 216 ? 33.819 12.336 -7.188 1.00 20.71 180 LEU A O 1
ATOM 1339 N N . ARG A 1 217 ? 32.181 11.029 -8.008 1.00 21.25 181 ARG A N 1
ATOM 1340 C CA . ARG A 1 217 ? 32.920 10.683 -9.222 1.00 21.38 181 ARG A CA 1
ATOM 1341 C C . ARG A 1 217 ? 33.324 11.911 -10.020 1.00 21.88 181 ARG A C 1
ATOM 1342 O O . ARG A 1 217 ? 34.486 12.059 -10.411 1.00 25.39 181 ARG A O 1
ATOM 1350 N N . LYS A 1 218 ? 32.357 12.785 -10.274 1.00 24.64 182 LYS A N 1
ATOM 1351 C CA . LYS A 1 218 ? 32.626 14.012 -11.010 1.00 23.19 182 LYS A CA 1
ATOM 1352 C C . LYS A 1 218 ? 33.599 14.909 -10.253 1.00 25.33 182 LYS A C 1
ATOM 1353 O O . LYS A 1 218 ? 34.494 15.509 -10.856 1.00 25.94 182 LYS A O 1
ATOM 1359 N N . ALA A 1 219 ? 33.426 15.001 -8.936 1.00 23.10 183 ALA A N 1
ATOM 1360 C CA . ALA A 1 219 ? 34.303 15.835 -8.116 1.00 23.86 183 ALA A CA 1
ATOM 1361 C C . ALA A 1 219 ? 35.737 15.307 -8.106 1.00 21.54 183 ALA A C 1
ATOM 1362 O O . ALA A 1 219 ? 36.685 16.091 -8.210 1.00 23.49 183 ALA A O 1
ATOM 1364 N N . ASN A 1 220 ? 35.892 13.991 -7.966 1.00 20.42 184 ASN A N 1
ATOM 1365 C CA . ASN A 1 220 ? 37.212 13.373 -8.061 1.00 20.50 184 ASN A CA 1
ATOM 1366 C C . ASN A 1 220 ? 37.865 13.738 -9.390 1.00 20.75 184 ASN A C 1
ATOM 1367 O O . ASN A 1 220 ? 38.982 14.255 -9.428 1.00 22.38 184 ASN A O 1
ATOM 1372 N N . ALA A 1 221 ? 37.149 13.483 -10.485 1.00 19.92 185 ALA A N 1
ATOM 1373 C CA . ALA A 1 221 ? 37.669 13.775 -11.818 1.00 21.39 185 ALA A CA 1
ATOM 1374 C C . ALA A 1 221 ? 38.065 15.241 -11.970 1.00 26.23 185 ALA A C 1
ATOM 1375 O O . ALA A 1 221 ? 39.111 15.546 -12.539 1.00 26.14 185 ALA A O 1
ATOM 1377 N N . GLN A 1 222 ? 37.233 16.145 -11.457 1.00 23.53 186 GLN A N 1
ATOM 1378 C CA . GLN A 1 222 ? 37.512 17.576 -11.546 1.00 28.59 186 GLN A CA 1
ATOM 1379 C C . GLN A 1 222 ? 38.823 17.952 -10.860 1.00 23.45 186 GLN A C 1
ATOM 1380 O O . GLN A 1 222 ? 39.470 18.933 -11.238 1.00 27.88 186 GLN A O 1
ATOM 1386 N N . HIS A 1 223 ? 39.201 17.174 -9.849 1.00 21.71 187 HIS A N 1
ATOM 1387 C CA . HIS A 1 223 ? 40.439 17.407 -9.108 1.00 23.63 187 HIS A CA 1
ATOM 1388 C C . HIS A 1 223 ? 41.607 16.546 -9.593 1.00 22.45 187 HIS A C 1
ATOM 1389 O O . HIS A 1 223 ? 42.674 16.561 -8.978 1.00 23.11 187 HIS A O 1
ATOM 1396 N N . THR A 1 224 ? 41.392 15.823 -10.695 1.00 21.78 188 THR A N 1
ATOM 1397 C CA . THR A 1 224 ? 42.362 14.895 -11.313 1.00 23.04 188 THR A CA 1
ATOM 1398 C C . THR A 1 224 ? 42.611 13.653 -10.461 1.00 21.76 188 THR A C 1
ATOM 1399 O O . THR A 1 224 ? 43.617 12.976 -10.628 1.00 21.62 188 THR A O 1
ATOM 1403 N N . VAL A 1 225 ? 41.673 13.352 -9.571 1.00 17.60 189 VAL A N 1
ATOM 1404 C CA . VAL A 1 225 ? 41.767 12.184 -8.696 1.00 17.00 189 VAL A CA 1
ATOM 1405 C C . VAL A 1 225 ? 41.068 10.991 -9.331 1.00 16.31 189 VAL A C 1
ATOM 1406 O O . VAL A 1 225 ? 39.923 11.101 -9.772 1.00 21.10 189 VAL A O 1
ATOM 1410 N N . VAL A 1 226 ? 41.745 9.850 -9.380 1.00 16.53 190 VAL A N 1
ATOM 1411 C CA . VAL A 1 226 ? 41.118 8.640 -9.894 1.00 17.27 190 VAL A CA 1
ATOM 1412 C C . VAL A 1 226 ? 40.154 8.100 -8.848 1.00 19.27 190 VAL A C 1
ATOM 1413 O O . VAL A 1 226 ? 40.483 8.035 -7.667 1.00 17.29 190 VAL A O 1
ATOM 1417 N N . THR A 1 227 ? 38.948 7.751 -9.280 1.00 16.20 191 THR A N 1
ATOM 1418 C CA . THR A 1 227 ? 38.016 7.007 -8.436 1.00 13.69 191 THR A CA 1
ATOM 1419 C C . THR A 1 227 ? 38.327 5.515 -8.479 1.00 17.25 191 THR A C 1
ATOM 1420 O O . THR A 1 227 ? 38.334 4.911 -9.547 1.00 16.98 191 THR A O 1
ATOM 1424 N N . GLN A 1 228 ? 38.605 4.918 -7.322 1.00 15.58 192 GLN A N 1
ATOM 1425 C CA . GLN A 1 228 ? 38.751 3.470 -7.245 1.00 14.61 192 GLN A CA 1
ATOM 1426 C C . GLN A 1 228 ? 37.620 2.903 -6.394 1.00 14.54 192 GLN A C 1
ATOM 1427 O O . GLN A 1 228 ? 37.508 3.211 -5.215 1.00 15.44 192 GLN A O 1
ATOM 1433 N N . SER A 1 229 ? 36.767 2.096 -7.010 1.00 15.05 193 SER A N 1
ATOM 1434 C CA . SER A 1 229 ? 35.599 1.546 -6.326 1.00 13.70 193 SER A CA 1
ATOM 1435 C C . SER A 1 229 ? 35.942 0.349 -5.471 1.00 14.25 193 SER A C 1
ATOM 1436 O O . SER A 1 229 ? 36.672 -0.546 -5.903 1.00 17.17 193 SER A O 1
ATOM 1439 N N . TYR A 1 230 ? 35.390 0.308 -4.267 1.00 13.59 194 TYR A N 1
ATOM 1440 C CA . TYR A 1 230 ? 35.395 -0.946 -3.525 1.00 12.47 194 TYR A CA 1
ATOM 1441 C C . TYR A 1 230 ? 33.963 -1.343 -3.179 1.00 15.75 194 TYR A C 1
ATOM 1442 O O . TYR A 1 230 ? 33.024 -0.550 -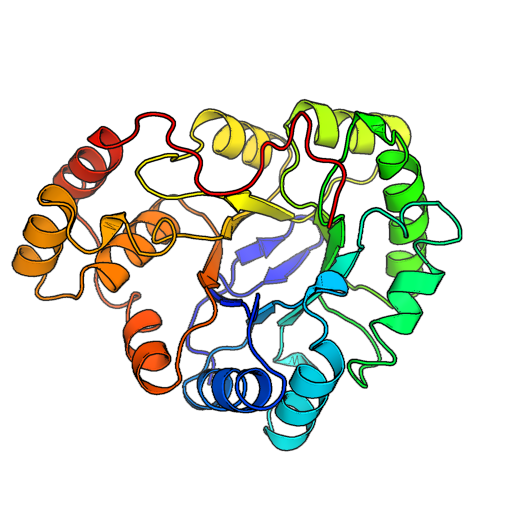3.344 1.00 14.90 194 TYR A O 1
ATOM 1451 N N . CYS A 1 231 ? 33.804 -2.591 -2.739 1.00 13.42 195 CYS A N 1
ATOM 1452 C CA A CYS A 1 231 ? 32.486 -3.214 -2.564 0.72 14.78 195 CYS A CA 1
ATOM 1453 C CA B CYS A 1 231 ? 32.483 -3.173 -2.550 0.28 13.98 195 CYS A CA 1
ATOM 1454 C C . CYS A 1 231 ? 31.608 -3.074 -3.814 1.00 14.68 195 CYS A C 1
ATOM 1455 O O . CYS A 1 231 ? 30.428 -2.678 -3.725 1.00 15.17 195 CYS A O 1
ATOM 1460 N N . PRO A 1 232 ? 32.159 -3.439 -4.994 1.00 15.00 196 PRO A N 1
ATOM 1461 C CA . PRO A 1 232 ? 31.368 -3.257 -6.221 1.00 13.66 196 PRO A CA 1
ATOM 1462 C C . PRO A 1 232 ? 30.139 -4.158 -6.335 1.00 15.07 196 PRO A C 1
ATOM 1463 O O . PRO A 1 232 ? 29.316 -3.924 -7.231 1.00 17.86 196 PRO A O 1
ATOM 1467 N N . LEU A 1 233 ? 30.029 -5.179 -5.487 1.00 14.07 197 LEU A N 1
ATOM 1468 C CA . LEU A 1 233 ? 28.839 -6.042 -5.476 1.00 14.18 197 LEU A CA 1
ATOM 1469 C C . LEU A 1 233 ? 27.899 -5.755 -4.299 1.00 15.94 197 LEU A C 1
ATOM 1470 O O . LEU A 1 233 ? 26.971 -6.528 -4.037 1.00 18.30 197 LEU A O 1
ATOM 1475 N N . ALA A 1 234 ? 28.134 -4.647 -3.600 1.00 16.68 198 ALA A N 1
ATOM 1476 C CA . ALA A 1 234 ? 27.376 -4.281 -2.399 1.00 14.82 198 ALA A CA 1
ATOM 1477 C C . ALA A 1 234 ? 27.332 -5.428 -1.395 1.00 19.06 198 ALA A C 1
ATOM 1478 O O . ALA A 1 234 ? 26.272 -5.750 -0.853 1.00 21.26 198 ALA A O 1
ATOM 1480 N N . LEU A 1 235 ? 28.501 -6.029 -1.162 1.00 19.96 199 LEU A N 1
ATOM 1481 C CA . LEU A 1 235 ? 28.653 -7.176 -0.262 1.00 23.06 199 LEU A CA 1
ATOM 1482 C C . LEU A 1 235 ? 27.793 -8.351 -0.701 1.00 25.83 199 LEU A C 1
ATOM 1483 O O . LEU A 1 235 ? 27.407 -9.183 0.123 1.00 34.36 199 LEU A O 1
ATOM 1488 N N . GLY A 1 236 ? 27.491 -8.420 -1.993 1.00 20.55 200 GLY A N 1
ATOM 1489 C CA . GLY A 1 236 ? 26.723 -9.533 -2.527 1.00 21.02 200 GLY A CA 1
ATOM 1490 C C . GLY A 1 236 ? 25.233 -9.273 -2.618 1.00 22.82 200 GLY A C 1
ATOM 1491 O O . GLY A 1 236 ? 24.488 -10.076 -3.179 1.00 25.21 200 GLY A O 1
ATOM 1492 N N . ARG A 1 237 ? 24.788 -8.140 -2.087 1.00 22.61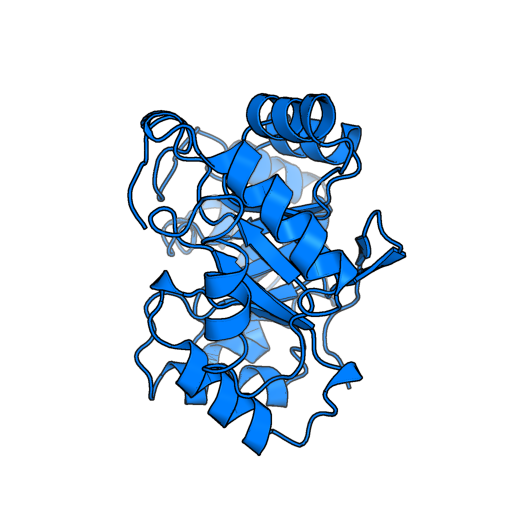 201 ARG A N 1
ATOM 1493 C CA . ARG A 1 237 ? 23.358 -7.871 -2.006 1.00 25.82 201 ARG A CA 1
ATOM 1494 C C . ARG A 1 237 ? 22.742 -7.678 -3.386 1.00 25.08 201 ARG A C 1
ATOM 1495 O O . ARG A 1 237 ? 21.547 -7.914 -3.580 1.00 28.22 201 ARG A O 1
ATOM 1503 N N . LEU A 1 238 ? 23.572 -7.296 -4.350 1.00 18.67 202 LEU A N 1
ATOM 1504 C CA . LEU A 1 238 ? 23.105 -7.081 -5.715 1.00 17.90 202 LEU A CA 1
ATOM 1505 C C . LEU A 1 238 ? 23.149 -8.325 -6.603 1.00 20.15 202 LEU A C 1
ATOM 1506 O O . LEU A 1 238 ? 22.676 -8.288 -7.739 1.00 20.70 202 LEU A O 1
ATOM 1511 N N . LEU A 1 239 ? 23.701 -9.429 -6.105 1.00 18.86 203 LEU A N 1
ATOM 1512 C CA . LEU A 1 239 ? 23.880 -10.594 -6.972 1.00 20.49 203 LEU A CA 1
ATOM 1513 C C . LEU A 1 239 ? 22.569 -11.256 -7.386 1.00 20.36 203 LEU A C 1
ATOM 1514 O O . LEU A 1 239 ? 22.530 -11.958 -8.399 1.00 22.25 203 LEU A O 1
ATOM 1519 N N . ASP A 1 240 ? 21.503 -11.049 -6.615 1.00 20.47 204 ASP A N 1
ATOM 1520 C CA . ASP A 1 240 ? 20.201 -11.601 -6.996 1.00 22.33 204 ASP A CA 1
ATOM 1521 C C . ASP A 1 240 ? 19.197 -10.500 -7.331 1.00 21.60 204 ASP A C 1
ATOM 1522 O O . ASP A 1 240 ? 17.986 -10.738 -7.368 1.00 24.36 204 ASP A O 1
ATOM 1527 N N . ASN A 1 241 ? 19.704 -9.298 -7.582 1.00 21.89 205 ASN A N 1
ATOM 1528 C CA . ASN A 1 241 ? 18.858 -8.191 -8.025 1.00 22.99 205 ASN A CA 1
ATOM 1529 C C . ASN A 1 241 ? 18.286 -8.505 -9.408 1.00 21.02 205 ASN A C 1
ATOM 1530 O O . ASN A 1 241 ? 19.034 -8.882 -10.308 1.00 24.67 205 ASN A O 1
ATOM 1535 N N . PRO A 1 242 ? 16.955 -8.378 -9.575 1.00 27.10 206 PRO A N 1
ATOM 1536 C CA . PRO A 1 242 ? 16.312 -8.789 -10.829 1.00 29.67 206 PRO A CA 1
ATOM 1537 C C . PRO A 1 242 ? 16.840 -8.053 -12.060 1.00 27.76 206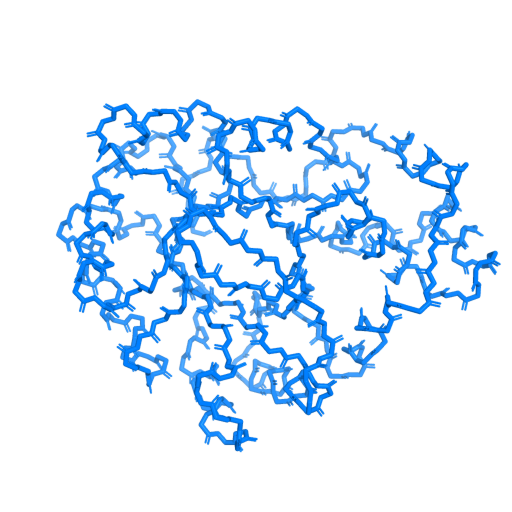 PRO A C 1
ATOM 1538 O O . PRO A 1 242 ? 16.924 -8.642 -13.139 1.00 31.02 206 PRO A O 1
ATOM 1542 N N . THR A 1 243 ? 17.182 -6.780 -11.902 1.00 25.96 207 THR A N 1
ATOM 1543 C CA . THR A 1 243 ? 17.745 -6.019 -13.006 1.00 25.32 207 THR A CA 1
ATOM 1544 C C . THR A 1 243 ? 19.122 -6.574 -13.363 1.00 27.62 207 THR A C 1
ATOM 1545 O O . THR A 1 243 ? 19.441 -6.770 -14.533 1.00 25.80 207 THR A O 1
ATOM 1549 N N . VAL A 1 244 ? 19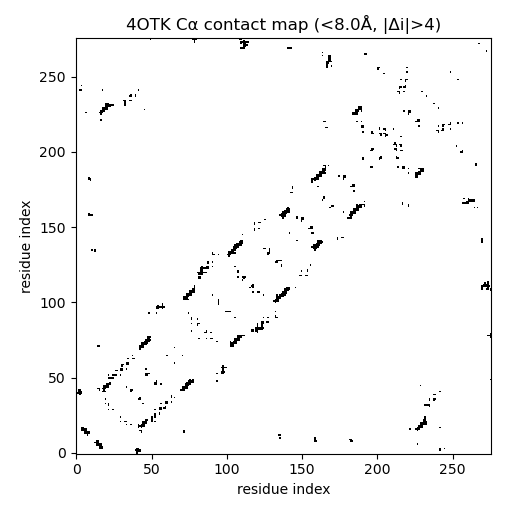.932 -6.842 -12.345 1.00 22.84 208 VAL A N 1
ATOM 1550 C CA . VAL A 1 244 ? 21.270 -7.375 -12.571 1.00 22.21 208 VAL A CA 1
ATOM 1551 C C . VAL A 1 244 ? 21.219 -8.769 -13.202 1.00 24.01 208 VAL A C 1
ATOM 1552 O O . VAL A 1 244 ? 21.940 -9.044 -14.159 1.00 24.00 208 VAL A O 1
ATOM 1556 N N . THR A 1 245 ? 20.358 -9.641 -12.689 1.00 23.28 209 THR A N 1
ATOM 1557 C CA . THR A 1 245 ? 20.330 -11.015 -13.195 1.00 23.08 209 THR A CA 1
ATOM 1558 C C . THR A 1 245 ? 19.742 -11.078 -14.602 1.00 25.60 209 THR A C 1
ATOM 1559 O O . THR A 1 245 ? 20.111 -11.949 -15.390 1.00 28.22 209 THR A O 1
ATOM 1563 N N . SER A 1 246 ? 18.843 -10.151 -14.921 1.00 25.40 210 SER A N 1
ATOM 1564 C CA . SER A 1 246 ? 18.269 -10.095 -16.260 1.00 25.44 210 SER A CA 1
ATOM 1565 C C . SER A 1 246 ? 19.342 -9.726 -17.276 1.00 24.44 210 SER A C 1
ATOM 1566 O O . SER A 1 246 ? 19.430 -10.326 -18.348 1.00 28.63 210 SER A O 1
ATOM 1569 N N . ILE A 1 247 ? 20.177 -8.757 -16.912 1.00 23.69 211 ILE A N 1
ATOM 1570 C CA . ILE A 1 247 ? 21.268 -8.314 -17.771 1.00 26.42 211 ILE A CA 1
ATOM 1571 C C . ILE A 1 247 ? 22.333 -9.409 -17.889 1.00 24.19 211 ILE A C 1
ATOM 1572 O O . ILE A 1 247 ? 22.831 -9.677 -18.980 1.00 25.31 211 ILE A O 1
ATOM 1577 N N . ALA A 1 248 ? 22.671 -10.049 -16.770 1.00 22.71 212 ALA A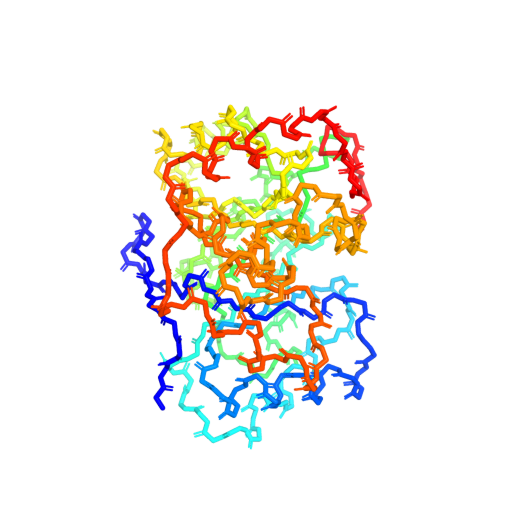 N 1
ATOM 1578 C CA . ALA A 1 248 ? 23.630 -11.151 -16.800 1.00 22.10 212 ALA A CA 1
ATOM 1579 C C . ALA A 1 248 ? 23.164 -12.276 -17.731 1.00 22.84 212 ALA A C 1
ATOM 1580 O O . ALA A 1 248 ? 23.958 -12.832 -18.500 1.00 27.60 212 ALA A O 1
ATOM 1582 N N . SER A 1 249 ? 21.875 -12.599 -17.679 1.00 23.70 213 SER A N 1
ATOM 1583 C CA . SER A 1 249 ? 21.327 -13.620 -18.571 1.00 29.71 213 SER A CA 1
ATOM 1584 C C . SER A 1 249 ? 21.445 -13.216 -20.038 1.00 27.65 213 SER A C 1
ATOM 1585 O O . SER A 1 249 ? 21.806 -14.028 -20.891 1.00 32.79 213 SER A O 1
ATOM 1588 N N . GLU A 1 250 ? 21.132 -11.956 -20.324 1.00 27.87 214 GLU A N 1
ATOM 1589 C CA . GLU A 1 250 ? 21.185 -11.434 -21.683 1.00 29.45 214 GLU A CA 1
ATOM 1590 C C . GLU A 1 250 ? 22.596 -11.493 -22.273 1.00 27.64 214 GLU A C 1
ATOM 1591 O O . GLU A 1 250 ? 22.764 -11.835 -23.443 1.00 32.74 214 GLU A O 1
ATOM 1597 N N . TYR A 1 251 ? 23.606 -11.185 -21.461 1.00 25.67 215 TYR A N 1
ATOM 1598 C CA . TYR A 1 251 ? 24.994 -11.189 -21.923 1.00 25.42 215 TYR A CA 1
ATOM 1599 C C . TYR A 1 251 ? 25.670 -12.553 -21.734 1.00 25.14 215 TYR A C 1
ATOM 1600 O O . TYR A 1 251 ? 26.805 -12.753 -22.170 1.00 26.56 215 TYR A O 1
ATOM 1609 N N . VAL A 1 252 ? 24.948 -13.488 -21.116 1.00 26.98 216 VAL A N 1
ATOM 1610 C CA . VAL A 1 252 ? 25.475 -14.811 -20.756 1.00 22.37 216 VAL A CA 1
ATOM 1611 C C . VAL A 1 252 ? 26.756 -14.647 -19.919 1.00 25.45 216 VAL A C 1
ATOM 1612 O O . VAL A 1 252 ? 27.795 -15.256 -20.187 1.00 27.60 216 VAL A O 1
ATOM 1616 N N . LYS A 1 253 ? 26.652 -13.796 -18.902 1.00 21.52 217 LYS A N 1
ATOM 1617 C CA . LYS A 1 253 ? 27.711 -13.559 -17.926 1.00 17.54 217 LYS A CA 1
ATOM 1618 C C . LYS A 1 253 ? 27.160 -13.763 -16.523 1.00 18.93 217 LYS A C 1
ATOM 1619 O O . LYS A 1 253 ? 25.955 -13.940 -16.346 1.00 23.47 217 LYS A O 1
ATOM 1625 N N . THR A 1 254 ? 28.036 -13.736 -15.524 1.00 17.65 218 THR A N 1
ATOM 1626 C CA . THR A 1 254 ? 27.570 -13.801 -14.141 1.00 19.40 218 THR A CA 1
ATOM 1627 C C . THR A 1 254 ? 27.093 -12.436 -13.675 1.00 20.73 218 THR A C 1
ATOM 1628 O O . THR A 1 254 ? 27.475 -11.416 -14.245 1.00 19.00 218 THR A O 1
ATOM 1632 N N . PRO A 1 255 ? 26.252 -12.409 -12.634 1.00 17.06 219 PRO A N 1
ATOM 1633 C CA . PRO A 1 255 ? 25.891 -11.118 -12.041 1.00 17.10 219 PRO A CA 1
ATOM 1634 C C . PRO A 1 255 ? 27.117 -10.316 -11.594 1.00 15.73 219 PRO A C 1
ATOM 1635 O O . PRO A 1 255 ? 27.146 -9.106 -11.792 1.00 17.76 219 PRO A O 1
ATOM 1639 N N . ALA A 1 256 ? 28.133 -10.972 -11.040 1.00 15.78 220 ALA A N 1
ATOM 1640 C CA . ALA A 1 256 ? 29.314 -10.228 -10.614 1.00 15.02 220 ALA A CA 1
ATOM 1641 C C . ALA A 1 256 ? 30.042 -9.628 -11.811 1.00 17.34 220 ALA A C 1
ATOM 1642 O O . ALA A 1 256 ? 30.539 -8.501 -11.736 1.00 17.15 220 ALA A O 1
ATOM 1644 N N . GLN A 1 257 ? 30.110 -10.370 -12.915 1.00 16.08 221 GLN A N 1
ATOM 1645 C CA . GLN A 1 257 ? 30.768 -9.842 -14.107 1.00 15.18 221 GLN A CA 1
ATOM 1646 C C . GLN A 1 257 ? 30.050 -8.605 -14.633 1.00 16.85 221 GLN A C 1
ATOM 1647 O O . GLN A 1 257 ? 30.690 -7.633 -15.031 1.00 18.52 221 GLN A O 1
ATOM 1653 N N . VAL A 1 258 ? 28.723 -8.636 -14.625 1.00 17.69 222 VAL A N 1
ATOM 1654 C CA . VAL A 1 258 ? 27.944 -7.478 -15.047 1.00 15.63 222 VAL A CA 1
ATOM 1655 C C . VAL A 1 258 ? 28.228 -6.277 -14.143 1.00 18.81 222 VAL A C 1
ATOM 1656 O O . VAL A 1 258 ? 28.451 -5.157 -14.624 1.00 19.60 222 VAL A O 1
ATOM 1660 N N . LEU A 1 259 ? 28.236 -6.520 -12.837 1.00 18.44 223 LEU A N 1
ATOM 1661 C CA . LEU A 1 259 ? 28.441 -5.453 -11.864 1.00 16.15 223 LEU A CA 1
ATOM 1662 C C . LEU A 1 259 ? 29.844 -4.861 -11.977 1.00 17.78 223 LEU A C 1
ATOM 1663 O O . LEU A 1 259 ? 30.017 -3.640 -11.887 1.00 17.42 223 LEU A O 1
ATOM 1668 N N . LEU A 1 260 ? 30.843 -5.717 -12.182 1.00 16.77 224 LEU A N 1
ATOM 1669 C CA . LEU A 1 260 ? 32.220 -5.241 -12.341 1.00 16.72 224 LEU A CA 1
ATOM 1670 C C . LEU A 1 260 ? 32.392 -4.459 -13.642 1.00 18.55 224 LEU A C 1
ATOM 1671 O O . LEU A 1 260 ? 33.012 -3.393 -13.660 1.00 18.85 224 LEU A O 1
ATOM 1676 N N . ARG A 1 261 ? 31.834 -4.984 -14.730 1.00 18.10 225 ARG A N 1
ATOM 1677 C CA . ARG A 1 261 ? 31.926 -4.321 -16.030 1.00 16.16 225 ARG A CA 1
ATOM 1678 C C . ARG A 1 261 ? 31.252 -2.937 -16.014 1.00 20.10 225 ARG A C 1
ATOM 1679 O O . ARG A 1 261 ? 31.794 -1.966 -16.556 1.00 20.95 225 ARG A O 1
ATOM 1687 N N . TRP A 1 262 ? 30.072 -2.847 -15.398 1.00 17.79 226 TRP A N 1
ATOM 1688 C CA . TRP A 1 262 ? 29.377 -1.561 -15.264 1.00 20.07 226 TRP A CA 1
ATOM 1689 C C . TRP A 1 262 ? 30.281 -0.536 -14.580 1.00 18.95 226 TRP A C 1
ATOM 1690 O O . TRP A 1 262 ? 30.408 0.606 -15.032 1.00 20.37 226 TRP A O 1
ATOM 1701 N N . ASN A 1 263 ? 30.933 -0.976 -13.511 1.00 17.72 227 ASN A N 1
ATOM 1702 C CA . ASN A 1 263 ? 31.783 -0.104 -12.713 1.00 15.85 227 ASN A CA 1
ATOM 1703 C C . ASN A 1 263 ? 32.967 0.391 -13.546 1.00 17.34 227 ASN A C 1
ATOM 1704 O O . ASN A 1 263 ? 33.279 1.586 -13.567 1.00 19.25 227 ASN A O 1
ATOM 1709 N N . LEU A 1 264 ? 33.597 -0.530 -14.272 1.00 17.60 228 LEU A N 1
ATOM 1710 C CA . LEU A 1 264 ? 34.709 -0.178 -15.149 1.00 18.02 228 LEU A CA 1
ATOM 1711 C C . LEU A 1 264 ? 34.271 0.775 -16.263 1.00 20.95 228 LEU A C 1
ATOM 1712 O O . LEU A 1 264 ? 35.005 1.698 -16.628 1.00 21.20 228 LEU A O 1
ATOM 1717 N N . GLN A 1 265 ? 33.070 0.567 -16.801 1.00 22.03 229 GLN A N 1
ATOM 1718 C CA . GLN A 1 265 ? 32.605 1.402 -17.906 1.00 24.34 229 GLN A CA 1
ATOM 1719 C C . GLN A 1 265 ? 32.267 2.831 -17.484 1.00 23.66 229 GLN A C 1
ATOM 1720 O O . GLN A 1 265 ? 32.115 3.717 -18.337 1.00 25.70 229 GLN A O 1
ATOM 1726 N N . LEU A 1 266 ? 32.163 3.062 -16.179 1.00 21.24 230 LEU A N 1
ATOM 1727 C CA . LEU A 1 266 ? 32.045 4.422 -15.655 1.00 24.17 230 LEU A CA 1
ATOM 1728 C C . LEU A 1 266 ? 33.392 5.147 -15.635 1.00 25.99 230 LEU A C 1
ATOM 1729 O O . LEU A 1 266 ? 33.451 6.358 -15.404 1.00 28.30 230 LEU A O 1
ATOM 1734 N N . GLY A 1 267 ? 34.472 4.412 -15.869 1.00 22.92 231 GLY A N 1
ATOM 1735 C CA . GLY A 1 267 ? 35.795 5.008 -15.878 1.00 22.81 231 GLY A CA 1
ATOM 1736 C C . GLY A 1 267 ? 36.501 4.879 -14.546 1.00 21.19 231 GLY A C 1
ATOM 1737 O O . GLY A 1 267 ? 37.512 5.541 -14.302 1.00 24.04 231 GLY A O 1
ATOM 1738 N N . ASN A 1 268 ? 35.966 4.023 -13.684 1.00 17.78 232 ASN A N 1
ATOM 1739 C CA . ASN A 1 268 ? 36.565 3.765 -12.378 1.00 17.32 232 ASN A CA 1
ATOM 1740 C C . ASN A 1 268 ? 37.611 2.668 -12.442 1.00 19.98 232 ASN A C 1
ATOM 1741 O O . ASN A 1 268 ? 37.494 1.735 -13.246 1.00 20.01 232 ASN A O 1
ATOM 1746 N N . ALA A 1 269 ? 38.620 2.760 -11.577 1.00 17.68 233 ALA A N 1
ATOM 1747 C CA . ALA A 1 269 ? 39.364 1.567 -11.204 1.00 16.05 233 ALA A CA 1
ATOM 1748 C C . ALA A 1 269 ? 38.512 0.813 -10.190 1.00 17.72 233 ALA A C 1
ATOM 1749 O O . ALA A 1 269 ? 37.631 1.400 -9.557 1.00 16.47 233 ALA A O 1
ATOM 1751 N N . VAL A 1 270 ? 38.752 -0.486 -10.048 1.00 16.12 234 VAL A N 1
ATOM 1752 C CA . VAL A 1 270 ? 37.902 -1.329 -9.219 1.00 12.13 234 VAL A CA 1
ATOM 1753 C C . VAL A 1 270 ? 38.730 -2.329 -8.424 1.00 13.57 234 VAL A C 1
ATOM 1754 O O . VAL A 1 270 ? 39.691 -2.908 -8.944 1.00 15.12 234 VAL A O 1
ATOM 1758 N N . VAL A 1 271 ? 38.348 -2.525 -7.166 1.00 13.32 235 VAL A N 1
ATOM 1759 C CA . VAL A 1 271 ? 38.917 -3.561 -6.319 1.00 12.25 235 VAL A CA 1
ATOM 1760 C C . VAL A 1 271 ? 37.871 -4.638 -6.096 1.00 13.37 235 VAL A C 1
ATOM 1761 O O . VAL A 1 271 ? 36.814 -4.365 -5.528 1.00 15.16 235 VAL A O 1
ATOM 1765 N N . VAL A 1 272 ? 38.159 -5.857 -6.556 1.00 12.80 236 VAL A N 1
ATOM 1766 C CA . VAL A 1 272 ? 37.304 -7.007 -6.294 1.00 13.53 236 VAL A CA 1
ATOM 1767 C C . VAL A 1 272 ? 37.449 -7.414 -4.835 1.00 14.35 236 VAL A C 1
ATOM 1768 O O . VAL A 1 272 ? 38.565 -7.563 -4.328 1.00 15.10 236 VAL A O 1
ATOM 1772 N N . ARG A 1 273 ? 36.326 -7.589 -4.147 1.00 13.86 237 ARG A N 1
ATOM 1773 C CA . ARG A 1 273 ? 36.383 -7.748 -2.695 1.00 14.56 237 ARG A CA 1
ATOM 1774 C C . ARG A 1 273 ? 36.682 -9.172 -2.253 1.00 17.05 237 ARG A C 1
ATOM 1775 O O . ARG A 1 273 ? 35.814 -10.054 -2.329 1.00 15.47 237 ARG A O 1
ATOM 1783 N N . SER A 1 274 ? 37.914 -9.389 -1.795 1.00 13.46 238 SER A N 1
ATOM 1784 C CA . SER A 1 274 ? 38.254 -10.584 -1.020 1.00 12.00 238 SER A CA 1
ATOM 1785 C C . SER A 1 274 ? 37.882 -11.858 -1.756 1.00 15.41 238 SER A C 1
ATOM 1786 O O . SER A 1 274 ? 37.351 -12.796 -1.164 1.00 16.02 238 SER A O 1
ATOM 1789 N N . ALA A 1 275 ? 38.168 -11.872 -3.053 1.00 15.40 239 ALA A N 1
ATOM 1790 C CA . ALA A 1 275 ? 37.703 -12.939 -3.932 1.00 14.66 239 ALA A CA 1
ATOM 1791 C C . ALA A 1 275 ? 38.336 -14.279 -3.619 1.00 15.40 239 ALA A C 1
ATOM 1792 O O . ALA A 1 275 ? 39.549 -14.390 -3.392 1.00 16.49 239 ALA A O 1
ATOM 1794 N N . ARG A 1 276 ? 37.498 -15.305 -3.632 1.00 16.51 240 ARG A N 1
ATOM 1795 C CA . ARG A 1 276 ? 37.959 -16.665 -3.429 1.00 18.78 240 ARG A CA 1
ATOM 1796 C C . ARG A 1 276 ? 38.698 -17.121 -4.680 1.00 17.95 240 ARG A C 1
ATOM 1797 O O . ARG A 1 276 ? 38.357 -16.704 -5.786 1.00 16.83 240 ARG A O 1
ATOM 1805 N N . PRO A 1 277 ? 39.707 -17.988 -4.512 1.00 17.17 241 PRO A N 1
ATOM 1806 C CA . PRO A 1 277 ? 40.433 -18.521 -5.672 1.00 16.30 241 PRO A CA 1
ATOM 1807 C C . PRO A 1 277 ? 39.501 -19.066 -6.764 1.00 19.04 241 PRO A C 1
ATOM 1808 O O . PRO A 1 277 ? 39.774 -18.873 -7.949 1.00 18.31 241 PRO A O 1
ATOM 1812 N N . GLU A 1 278 ? 38.403 -19.720 -6.378 1.00 14.25 242 GLU A N 1
ATOM 1813 C CA . GLU A 1 278 ? 37.480 -20.277 -7.362 1.00 13.56 242 GLU A CA 1
ATOM 1814 C C . GLU A 1 278 ? 36.730 -19.209 -8.185 1.00 15.79 242 GLU A C 1
ATOM 1815 O O . GLU A 1 278 ? 36.214 -19.505 -9.270 1.00 16.93 242 GLU A O 1
ATOM 1821 N N . ARG A 1 279 ? 36.688 -17.974 -7.686 1.00 15.16 243 ARG A N 1
ATOM 1822 C CA . ARG A 1 279 ? 35.974 -16.885 -8.366 1.00 13.68 243 ARG A CA 1
ATOM 1823 C C . ARG A 1 279 ? 36.872 -15.921 -9.141 1.00 13.81 243 ARG A C 1
ATOM 1824 O O . ARG A 1 279 ? 36.395 -15.232 -10.043 1.00 15.94 243 ARG A O 1
ATOM 1832 N N . ILE A 1 280 ? 38.155 -15.847 -8.802 1.00 14.90 244 ILE A N 1
ATOM 1833 C CA . ILE A 1 280 ? 38.932 -14.699 -9.273 1.00 15.19 244 ILE A CA 1
ATOM 1834 C C . ILE A 1 280 ? 39.116 -14.671 -10.802 1.00 16.20 244 ILE A C 1
ATOM 1835 O O . ILE A 1 280 ? 39.094 -13.586 -11.401 1.00 16.59 244 ILE A O 1
ATOM 1840 N N . ALA A 1 281 ? 39.257 -15.825 -11.449 1.00 15.63 245 ALA A N 1
ATOM 1841 C CA . ALA A 1 281 ? 39.402 -15.820 -12.902 1.00 16.65 245 ALA A CA 1
ATOM 1842 C C . ALA A 1 281 ? 38.114 -15.317 -13.555 1.00 18.88 245 ALA A C 1
ATOM 1843 O O . ALA A 1 281 ? 38.156 -14.549 -14.518 1.00 18.33 245 ALA A O 1
ATOM 1845 N N . SER A 1 282 ? 36.974 -15.745 -13.019 1.00 16.14 246 SER A N 1
ATOM 1846 C CA . SER A 1 282 ? 35.677 -15.282 -13.518 1.00 16.74 246 SER A CA 1
ATOM 1847 C C . SER A 1 282 ? 35.557 -13.769 -13.349 1.00 18.73 246 SER A C 1
ATOM 1848 O O . SER A 1 282 ? 35.165 -13.058 -14.276 1.00 19.58 246 SER A O 1
ATOM 1851 N N . ASN A 1 283 ? 35.903 -13.283 -12.162 1.00 15.68 247 ASN A N 1
ATOM 1852 C CA . ASN A 1 283 ? 35.811 -11.854 -11.872 1.00 14.53 247 ASN A CA 1
ATOM 1853 C C . ASN A 1 283 ? 36.696 -11.024 -12.791 1.00 18.10 247 ASN A C 1
ATOM 1854 O O . ASN A 1 283 ? 36.382 -9.871 -13.094 1.00 19.37 247 ASN A O 1
ATOM 1859 N N . PHE A 1 284 ? 37.807 -11.603 -13.236 1.00 17.02 248 PHE A N 1
ATOM 1860 C CA . PHE A 1 284 ? 38.715 -10.863 -14.113 1.00 19.78 248 PHE A CA 1
ATOM 1861 C C . PHE A 1 284 ? 38.364 -10.973 -15.593 1.00 20.94 248 PHE A C 1
ATOM 1862 O O . PHE A 1 284 ? 38.942 -10.270 -16.415 1.00 19.79 248 PHE A O 1
ATOM 1870 N N . ASP A 1 285 ? 37.413 -11.838 -15.930 1.00 18.84 249 ASP A N 1
ATOM 1871 C CA . ASP A 1 285 ? 37.019 -12.023 -17.325 1.00 18.66 249 ASP A CA 1
ATOM 1872 C C . ASP A 1 285 ? 35.941 -11.013 -17.690 1.00 22.67 249 ASP A C 1
ATOM 1873 O O . ASP A 1 285 ? 34.816 -11.380 -18.024 1.00 21.58 249 ASP A O 1
ATOM 1878 N N . VAL A 1 286 ? 36.296 -9.732 -17.613 1.00 20.73 250 VAL A N 1
ATOM 1879 C CA . VAL A 1 286 ? 35.335 -8.655 -17.839 1.00 18.99 250 VAL A CA 1
ATOM 1880 C C . VAL A 1 286 ? 35.836 -7.644 -18.865 1.00 22.66 250 VAL A C 1
ATOM 1881 O O . VAL A 1 286 ? 35.412 -6.484 -18.872 1.00 25.11 250 VAL A O 1
ATOM 1885 N N . PHE A 1 287 ? 36.726 -8.088 -19.742 1.00 22.47 251 PHE A N 1
ATOM 1886 C CA . PHE A 1 287 ? 37.278 -7.191 -20.750 1.00 26.73 251 PHE A CA 1
ATOM 1887 C C . PHE A 1 287 ? 36.963 -7.639 -22.169 1.00 32.88 251 PHE A C 1
ATOM 1888 O O . PHE A 1 287 ? 37.477 -7.067 -23.130 1.00 35.12 251 PHE A O 1
ATOM 1896 N N . ASP A 1 288 ? 36.108 -8.647 -22.302 1.00 28.94 252 ASP A N 1
ATOM 1897 C CA . ASP A 1 288 ? 35.762 -9.168 -23.619 1.00 32.30 252 ASP A CA 1
ATOM 1898 C C . ASP A 1 288 ? 34.295 -8.934 -23.960 1.00 33.93 252 ASP A C 1
ATOM 1899 O O . ASP A 1 288 ? 33.768 -9.520 -24.905 1.00 35.25 252 ASP A O 1
ATOM 1904 N N . PHE A 1 289 ? 33.628 -8.087 -23.186 1.00 28.88 253 PHE A N 1
ATOM 1905 C CA . PHE A 1 289 ? 32.283 -7.666 -23.554 1.00 28.85 253 PHE A CA 1
ATOM 1906 C C . PHE A 1 289 ? 32.035 -6.238 -23.094 1.00 26.12 253 PHE A C 1
ATOM 1907 O O . PHE A 1 289 ? 32.776 -5.699 -22.276 1.00 27.92 253 PHE A O 1
ATOM 1915 N N . GLU A 1 290 ? 30.999 -5.629 -23.653 1.00 32.36 254 GLU A N 1
ATOM 1916 C CA . GLU A 1 290 ? 30.637 -4.266 -23.316 1.00 32.17 254 GLU A CA 1
ATOM 1917 C C . GLU A 1 290 ? 29.136 -4.172 -23.102 1.00 33.17 254 GLU A C 1
ATOM 1918 O O . GLU A 1 290 ? 28.354 -4.671 -23.914 1.00 34.43 254 GLU A O 1
ATOM 1924 N N . LEU A 1 291 ? 28.740 -3.536 -22.006 1.00 25.17 255 LEU A N 1
ATOM 1925 C CA . LEU A 1 291 ? 27.329 -3.304 -21.721 1.00 24.18 255 LEU A CA 1
ATOM 1926 C C . LEU A 1 291 ? 26.801 -2.181 -22.595 1.00 24.63 255 LEU A C 1
ATOM 1927 O O . LEU A 1 291 ? 27.358 -1.083 -22.606 1.00 30.10 255 LEU A O 1
ATOM 1932 N N . ALA A 1 292 ? 25.732 -2.457 -23.339 1.00 25.48 256 ALA A N 1
ATOM 1933 C CA . ALA A 1 292 ? 25.108 -1.438 -24.176 1.00 28.55 256 ALA A CA 1
ATOM 1934 C C . ALA A 1 292 ? 24.520 -0.313 -23.330 1.00 26.90 256 ALA A C 1
ATOM 1935 O O . ALA A 1 292 ? 24.274 -0.481 -22.140 1.00 28.22 256 ALA A O 1
ATOM 1937 N N . ALA A 1 293 ? 24.284 0.828 -23.963 1.00 29.66 257 ALA A N 1
ATOM 1938 C CA . ALA A 1 293 ? 23.768 2.003 -23.274 1.00 31.07 257 ALA A CA 1
ATOM 1939 C C . ALA A 1 293 ? 22.481 1.727 -22.495 1.00 28.77 257 ALA A C 1
ATOM 1940 O O . ALA A 1 293 ? 22.339 2.188 -21.363 1.00 34.88 257 ALA A O 1
ATOM 1942 N N . GLU A 1 294 ? 21.557 0.966 -23.080 1.00 30.73 258 GLU A N 1
ATOM 1943 C CA . GLU A 1 294 ? 20.270 0.734 -22.421 1.00 33.92 258 GLU A CA 1
ATOM 1944 C C . GLU A 1 294 ? 20.458 -0.043 -21.119 1.00 32.43 258 GLU A C 1
ATOM 1945 O O . GLU A 1 294 ? 19.698 0.126 -20.162 1.00 30.21 258 GLU A O 1
ATOM 1951 N N . HIS A 1 295 ? 21.488 -0.876 -21.074 1.00 28.26 259 HIS A N 1
ATOM 1952 C CA . HIS A 1 295 ? 21.749 -1.662 -19.879 1.00 24.47 259 HIS A CA 1
ATOM 1953 C C . HIS A 1 295 ? 22.570 -0.884 -18.860 1.00 28.06 259 HIS A C 1
ATOM 1954 O O . HIS A 1 295 ? 22.396 -1.071 -17.660 1.00 28.03 259 HIS A O 1
ATOM 1961 N N . MET A 1 296 ? 23.446 0.001 -19.327 1.00 28.68 260 MET A N 1
ATOM 1962 C CA . MET A 1 296 ? 24.083 0.950 -18.419 1.00 26.71 260 MET A CA 1
ATOM 1963 C C . MET A 1 296 ? 23.013 1.833 -17.775 1.00 30.12 260 MET A C 1
ATOM 1964 O O . MET A 1 296 ? 23.051 2.095 -16.574 1.00 31.26 260 MET A O 1
ATOM 1969 N N . ASP A 1 297 ? 22.053 2.283 -18.577 1.00 30.85 261 ASP A N 1
ATOM 1970 C CA . ASP A 1 297 ? 20.961 3.102 -18.059 1.00 32.96 261 ASP A CA 1
ATOM 1971 C C . ASP A 1 297 ? 20.134 2.342 -17.020 1.00 30.54 261 ASP A C 1
ATOM 1972 O O . ASP A 1 297 ? 19.751 2.904 -15.991 1.00 32.03 261 ASP A O 1
ATOM 1977 N N . ALA A 1 298 ? 19.868 1.066 -17.291 1.00 28.69 262 ALA A N 1
ATOM 1978 C CA . ALA A 1 298 ? 19.063 0.245 -16.394 1.00 25.10 262 ALA A CA 1
ATOM 1979 C C . ALA A 1 298 ? 19.754 0.076 -15.040 1.00 29.05 262 ALA A C 1
ATOM 1980 O O . ALA A 1 298 ? 19.114 0.162 -13.991 1.00 29.18 262 ALA A O 1
ATOM 1982 N N . LEU A 1 299 ? 21.061 -0.159 -15.063 1.00 27.58 263 LEU A N 1
ATOM 1983 C CA . LEU A 1 299 ? 21.827 -0.256 -13.824 1.00 23.20 263 LEU A CA 1
ATOM 1984 C C . LEU A 1 299 ? 21.910 1.102 -13.126 1.00 25.34 263 LEU A C 1
ATOM 1985 O O . LEU A 1 299 ? 21.937 1.175 -11.901 1.00 27.78 263 LEU A O 1
ATOM 1990 N N . GLY A 1 300 ? 21.921 2.173 -13.913 1.00 30.08 264 GLY A N 1
ATOM 1991 C CA . GLY A 1 300 ? 21.904 3.518 -13.367 1.00 32.85 264 GLY A CA 1
ATOM 1992 C C . GLY A 1 300 ? 20.626 3.813 -12.601 1.00 28.24 264 GLY A C 1
ATOM 1993 O O . GLY A 1 300 ? 20.618 4.624 -11.673 1.00 33.89 264 GLY A O 1
ATOM 1994 N N . GLY A 1 301 ? 19.546 3.142 -12.981 1.00 29.94 265 GLY A N 1
ATOM 1995 C CA . GLY A 1 301 ? 18.256 3.350 -12.350 1.00 32.89 265 GLY A CA 1
ATOM 1996 C C . GLY A 1 301 ? 18.118 2.704 -10.985 1.00 30.90 265 GLY A C 1
ATOM 1997 O O . GLY A 1 301 ? 17.138 2.942 -10.283 1.00 34.05 265 GLY A O 1
ATOM 1998 N N . LEU A 1 302 ? 19.093 1.877 -10.609 1.00 27.48 266 LEU A N 1
ATOM 1999 C CA . LEU A 1 302 ? 19.071 1.199 -9.315 1.00 27.45 266 LEU A CA 1
ATOM 2000 C C . LEU A 1 302 ? 19.547 2.097 -8.176 1.00 30.99 266 LEU A C 1
ATOM 2001 O O . LEU A 1 302 ? 19.399 1.759 -6.999 1.00 26.25 266 LEU A O 1
ATOM 2006 N N . ASN A 1 303 ? 20.129 3.236 -8.531 1.00 25.91 267 ASN A N 1
ATOM 2007 C CA . ASN A 1 303 ? 20.707 4.132 -7.539 1.00 28.23 267 ASN A CA 1
ATOM 2008 C C . ASN A 1 303 ? 19.666 4.546 -6.507 1.00 28.80 267 ASN A C 1
ATOM 2009 O O . ASN A 1 303 ? 18.629 5.093 -6.870 1.00 30.14 267 ASN A O 1
ATOM 2014 N N . ASP A 1 304 ? 19.906 4.259 -5.228 1.00 29.17 268 ASP A N 1
ATOM 2015 C CA . ASP A 1 304 ? 18.930 4.669 -4.218 1.00 32.08 268 ASP A CA 1
ATOM 2016 C C . ASP A 1 304 ? 19.553 5.096 -2.894 1.00 34.88 268 ASP A C 1
ATOM 2017 O O . ASP A 1 304 ? 18.856 5.220 -1.890 1.00 36.72 268 ASP A O 1
ATOM 2022 N N . GLY A 1 305 ? 20.863 5.316 -2.901 1.00 30.71 269 GLY A N 1
ATOM 2023 C CA . GLY A 1 305 ? 21.565 5.811 -1.731 1.00 27.38 269 GLY A CA 1
ATOM 2024 C C . GLY A 1 305 ? 21.837 4.772 -0.662 1.00 32.90 269 GLY A C 1
ATOM 2025 O O . GLY A 1 305 ? 22.109 5.118 0.486 1.00 37.03 269 GLY A O 1
ATOM 2026 N N . THR A 1 306 ? 21.772 3.497 -1.026 1.00 28.86 270 THR A N 1
ATOM 2027 C CA . THR A 1 306 ? 22.063 2.439 -0.068 1.00 24.31 270 THR A CA 1
ATOM 2028 C C . THR A 1 306 ? 23.568 2.298 0.144 1.00 26.85 270 THR A C 1
ATOM 2029 O O . THR A 1 306 ? 24.294 1.831 -0.732 1.00 26.44 270 THR A O 1
ATOM 2033 N N . ARG A 1 307 ? 24.025 2.718 1.317 1.00 27.40 271 ARG A N 1
ATOM 2034 C CA . ARG A 1 307 ? 25.424 2.610 1.700 1.00 24.96 271 ARG A CA 1
ATOM 2035 C C . ARG A 1 307 ? 25.601 1.399 2.614 1.00 27.22 271 ARG A C 1
ATOM 2036 O O . ARG A 1 307 ? 24.979 1.339 3.675 1.00 32.84 271 ARG A O 1
ATOM 2044 N N . VAL A 1 308 ? 26.420 0.425 2.214 1.00 21.27 272 VAL A N 1
ATOM 2045 C CA . VAL A 1 308 ? 26.563 -0.796 3.012 1.00 21.89 272 VAL A CA 1
ATOM 2046 C C . VAL A 1 308 ? 27.815 -0.804 3.887 1.00 26.79 272 VAL A C 1
ATOM 2047 O O . VAL A 1 308 ? 27.963 -1.668 4.750 1.00 28.85 272 VAL A O 1
ATOM 2051 N N . ARG A 1 309 ? 28.712 0.160 3.675 1.00 25.15 273 ARG A N 1
ATOM 2052 C CA . ARG A 1 309 ? 29.856 0.341 4.559 1.00 22.39 273 ARG A CA 1
ATOM 2053 C C . ARG A 1 309 ? 29.640 1.582 5.417 1.00 20.24 273 ARG A C 1
ATOM 2054 O O . ARG A 1 309 ? 28.562 2.186 5.380 1.00 22.64 273 ARG A O 1
ATOM 2062 N N . GLU A 1 310 ? 30.662 1.985 6.171 1.00 20.26 274 GLU A N 1
ATOM 2063 C CA . GLU A 1 310 ? 30.492 3.085 7.124 1.00 19.74 274 GLU A CA 1
ATOM 2064 C C . GLU A 1 310 ? 30.323 4.439 6.443 1.00 19.46 274 GLU A C 1
ATOM 2065 O O . GLU A 1 310 ? 30.630 4.604 5.264 1.00 18.24 274 GLU A O 1
ATOM 2071 N N . ASP A 1 311 ? 29.840 5.402 7.222 1.00 17.38 275 ASP A N 1
ATOM 2072 C CA . ASP A 1 311 ? 29.578 6.763 6.761 1.00 17.58 275 ASP A CA 1
ATOM 2073 C C . ASP A 1 311 ? 30.845 7.619 6.877 1.00 19.68 275 ASP A C 1
ATOM 2074 O O . ASP A 1 311 ? 31.328 7.860 7.982 1.00 21.17 275 ASP A O 1
ATOM 2079 N N . PRO A 1 312 ? 31.395 8.073 5.736 1.00 16.98 276 PRO A N 1
ATOM 2080 C CA . PRO A 1 312 ? 32.583 8.936 5.729 1.00 17.22 276 PRO A CA 1
ATOM 2081 C C . PRO A 1 312 ? 32.455 10.169 6.616 1.00 16.79 276 PRO A C 1
ATOM 2082 O O . PRO A 1 312 ? 33.463 10.632 7.136 1.00 16.75 276 PRO A O 1
ATOM 2086 N N . LEU A 1 313 ? 31.247 10.699 6.780 1.00 17.62 277 LEU A N 1
ATOM 2087 C CA . LEU A 1 313 ? 31.101 11.948 7.521 1.00 20.74 277 LEU A CA 1
ATOM 2088 C C . LEU A 1 313 ? 31.351 11.787 9.010 1.00 19.03 277 LEU A C 1
ATOM 2089 O O . LEU A 1 313 ? 31.770 12.740 9.679 1.00 21.06 277 LEU A O 1
ATOM 2094 N N . THR A 1 314 ? 31.098 10.586 9.532 1.00 21.00 278 THR A N 1
ATOM 2095 C CA . THR A 1 314 ? 31.085 10.397 10.977 1.00 21.63 278 THR A CA 1
ATOM 2096 C C . THR A 1 314 ? 31.998 9.278 11.467 1.00 23.65 278 THR A C 1
ATOM 2097 O O . THR A 1 314 ? 32.382 9.275 12.637 1.00 23.45 278 THR A O 1
ATOM 2101 N N . TYR A 1 315 ? 32.335 8.325 10.602 1.00 18.84 279 TYR A N 1
ATOM 2102 C CA . TYR A 1 315 ? 33.077 7.147 11.080 1.00 19.82 279 TYR A CA 1
ATOM 2103 C C . TYR A 1 315 ? 34.490 7.483 11.532 1.00 19.00 279 TYR A C 1
ATOM 2104 O O . TYR A 1 315 ? 35.287 8.033 10.768 1.00 18.53 279 TYR A O 1
ATOM 2113 N N . ALA A 1 316 ? 34.811 7.099 12.767 1.00 16.92 280 ALA A N 1
ATOM 2114 C CA . ALA A 1 316 ? 36.105 7.434 13.350 1.00 16.62 280 ALA A CA 1
ATOM 2115 C C . ALA A 1 316 ? 36.876 6.198 13.814 1.00 20.91 280 ALA A C 1
ATOM 2116 O O . ALA A 1 316 ? 37.799 6.313 14.621 1.00 21.71 280 ALA A O 1
ATOM 2118 N N . GLY A 1 317 ? 36.497 5.024 13.311 1.00 17.16 281 GLY A N 1
ATOM 2119 C CA . GLY A 1 317 ? 37.183 3.785 13.656 1.00 21.30 281 GLY A CA 1
ATOM 2120 C C . GLY A 1 317 ? 38.114 3.303 12.546 1.00 19.79 281 GLY A C 1
ATOM 2121 O O . GLY A 1 317 ? 38.561 4.104 11.731 1.00 24.79 281 GLY A O 1
ATOM 2122 N N . THR A 1 318 ? 38.386 2.002 12.513 1.00 33.01 282 THR A N 1
ATOM 2123 C CA . THR A 1 318 ? 39.303 1.420 11.530 1.00 35.70 282 THR A CA 1
ATOM 2124 C C . THR A 1 318 ? 38.571 0.539 10.526 1.00 37.46 282 THR A C 1
ATOM 2125 O O . THR A 1 318 ? 37.403 0.214 10.722 1.00 30.73 282 THR A O 1
#

Foldseek 3Di:
DALFDWDAFPVRDIGGLEAAEAAQHDLVLLLQLLLLQVVLHHAEYEYEPVRVHLLSLLVSVVVNPDDPVSHAYEYEDFLVQQAQPSLLVVLVVSCVSSVHQAHAEYEHEALQVVSPRNLRSVNNVVVCCVVRRYVFYAYEQDALVSQVVNCVPPVDGHREYEYADELQAHCVPRCVSCVVSRHAYEHEPLCVVVPCQPPPLLVVQCVVVVAGSLLSSLLLNVVVVHRYYDYNDGSVCSSSNSPNPPDHDDPVSNVSSNVNHNNDDSDDRSVHDSGD

Sequence (276 aa):
AAAAPSITLNDEHTMPVVLGLGVAELSDDDETERAVSSAALEIGCRLIDTAYAYGNEAAVGRAIAASGVAREELFVTTKLATPDQGFTRSSQEACRASLLDDRLGLDYVDLYLIHWPAPPVGKYVDAWGGMIQSRGEGHARSIGVSSNFTAENIENLIDLTFVTPAVNQIELHPLLNQDELRKANAQHTVVTQSYCCPLALGRLLDNPTVTSIASEYVKTPAQVLLRWNLQLGNAVVVRSARPERIASNFDVFDFELAAEHMDALGGLNDGTRVREDPLTYAGT

Organism: Mycobacterium tuberculosis (strain ATCC 25618 / H37Rv) (NCBI:txid83332)

InterPro domains:
  IPR018170 Aldo/keto reductase, conserved site [PS00062] (131-148)
  IPR020471 Aldo-keto reductase [PIRSF000097] (10-273)
  IPR020471 Aldo-keto reductase [PR00069] (43-67)
  IPR020471 Aldo-keto reductase [PR00069] (99-117)
  IPR020471 Aldo-keto reductase [PR00069] (131-148)
  IPR020471 Aldo-keto reductase [PR00069] (165-194)
  IPR020471 Aldo-keto reductase [PR00069] (202-226)
  IPR020471 Aldo-keto reductase [PTHR43827] (11-271)
  IPR023210 NADP-dependent oxidoreductase domain [PF00248] (29-265)
  IPR036812 NAD(P)-dependent oxidoreductase domain superfamily [G3DSA:3.20.20.100] (7-282)
  IPR036812 NAD(P)-dependent oxidoreductase domain superfamily [SSF51430] (13-274)

Radius of gyration: 17.72 Å; Cα contacts (8 Å, |Δi|>4): 582; chains: 1; bounding box: 45×44×39 Å